Protein AF-A0A1V5JYY7-F1 (afdb_monomer)

Nearest PDB structures (foldseek):
  1g97-assembly1_A  TM=9.690E-01  e=3.046E-19  Streptococcus pneumoniae
  4g3q-assembly1_A  TM=9.634E-01  e=7.775E-19  Mycobacterium tuberculosis
  3d98-assembly1_A  TM=9.625E-01  e=1.282E-18  Mycobacterium tuberculosis
  3d8v-assembly1_A  TM=9.644E-01  e=1.751E-18  Mycobacterium tuberculosis
  3dj4-assembly1_A  TM=9.407E-01  e=1.559E-17  Mycobacterium tuberculosis

Structure (mmCIF, N/CA/C/O backbone):
data_AF-A0A1V5JYY7-F1
#
_entry.id   AF-A0A1V5JYY7-F1
#
loop_
_atom_site.group_PDB
_atom_site.id
_atom_site.type_symbol
_atom_site.label_atom_id
_atom_site.label_alt_id
_atom_site.label_comp_id
_atom_site.label_asym_id
_atom_site.label_entity_id
_atom_site.label_seq_id
_atom_site.pdbx_PDB_ins_code
_atom_site.Cartn_x
_atom_site.Cartn_y
_atom_site.Cartn_z
_atom_site.occupancy
_atom_site.B_iso_or_equiv
_atom_site.auth_seq_id
_atom_site.auth_comp_id
_atom_site.auth_asym_id
_atom_site.auth_atom_id
_atom_site.pdbx_PDB_model_num
ATOM 1 N N . MET A 1 1 ? -6.590 -6.310 -3.772 1.00 90.62 1 MET A N 1
ATOM 2 C CA . MET A 1 1 ? -8.037 -5.965 -3.809 1.00 90.62 1 MET A CA 1
ATOM 3 C C . MET A 1 1 ? -8.965 -7.161 -3.992 1.00 90.62 1 MET A C 1
ATOM 5 O O . MET A 1 1 ? -9.885 -7.279 -3.196 1.00 90.62 1 MET A O 1
ATOM 9 N N . LYS A 1 2 ? -8.778 -8.041 -4.990 1.00 94.94 2 LYS A N 1
ATOM 10 C CA . LYS A 1 2 ? -9.668 -9.205 -5.188 1.00 94.94 2 LYS A CA 1
ATOM 11 C C . LYS A 1 2 ? -9.736 -10.115 -3.951 1.00 94.94 2 LYS A C 1
ATOM 13 O O . LYS A 1 2 ? -10.822 -10.333 -3.432 1.00 94.94 2 LYS A O 1
ATOM 18 N N . GLU A 1 3 ? -8.579 -10.518 -3.431 1.00 95.31 3 GLU A N 1
ATOM 19 C CA . GLU A 1 3 ? -8.466 -11.339 -2.214 1.00 95.31 3 GLU A CA 1
ATOM 20 C C . GLU A 1 3 ? -9.105 -10.672 -0.989 1.00 95.31 3 GLU A C 1
ATOM 22 O O . GLU A 1 3 ? -9.815 -11.317 -0.229 1.00 95.31 3 GLU A O 1
ATOM 27 N N . PHE A 1 4 ? -8.932 -9.357 -0.831 1.00 96.56 4 PHE A N 1
ATOM 28 C CA . PHE A 1 4 ? -9.555 -8.598 0.257 1.00 96.56 4 PHE A CA 1
ATOM 29 C C . PHE A 1 4 ? -11.093 -8.625 0.190 1.00 96.56 4 PHE A C 1
ATOM 31 O O . PHE A 1 4 ? -11.766 -8.792 1.208 1.00 96.56 4 PHE A O 1
ATOM 38 N N . LEU A 1 5 ? -11.664 -8.508 -1.014 1.00 97.56 5 LEU A N 1
ATOM 39 C CA . LEU A 1 5 ? -13.111 -8.620 -1.224 1.00 97.56 5 LEU A CA 1
ATOM 40 C C . LEU A 1 5 ? -13.618 -10.050 -1.002 1.00 97.56 5 LEU A C 1
ATOM 42 O O . LEU A 1 5 ? -14.720 -10.231 -0.483 1.00 97.56 5 LEU A O 1
ATOM 46 N N . GLU A 1 6 ? -12.841 -11.057 -1.399 1.00 97.81 6 GLU A N 1
ATOM 47 C CA . GLU A 1 6 ? -13.148 -12.469 -1.151 1.00 97.81 6 GLU A CA 1
ATOM 48 C C . GLU A 1 6 ? -13.127 -12.778 0.347 1.00 97.81 6 GLU A C 1
ATOM 50 O O . GLU A 1 6 ? -14.098 -13.336 0.851 1.00 97.81 6 GLU A O 1
ATOM 55 N N . TYR A 1 7 ? -12.106 -12.315 1.071 1.00 97.94 7 TYR A N 1
ATOM 56 C CA . TYR A 1 7 ? -12.015 -12.398 2.529 1.00 97.94 7 TYR A CA 1
ATOM 57 C C . TYR A 1 7 ? -13.230 -11.767 3.216 1.00 97.94 7 TYR A C 1
ATOM 59 O O . TYR A 1 7 ? -13.881 -12.413 4.032 1.00 97.94 7 TYR A O 1
ATOM 67 N N . HIS A 1 8 ? -13.585 -10.529 2.851 1.00 97.94 8 HIS A N 1
ATOM 68 C CA . HIS A 1 8 ? -14.735 -9.835 3.435 1.00 97.94 8 HIS A CA 1
ATOM 69 C C . HIS A 1 8 ? -16.033 -10.643 3.295 1.00 97.94 8 HIS A C 1
ATOM 71 O O . HIS A 1 8 ? -16.821 -10.729 4.237 1.00 97.94 8 HIS A O 1
ATOM 77 N N . ARG A 1 9 ? -16.248 -11.247 2.120 1.00 97.38 9 ARG A N 1
ATOM 78 C CA . ARG A 1 9 ? -17.442 -12.049 1.823 1.00 97.38 9 ARG A CA 1
ATOM 79 C C . ARG A 1 9 ? -17.418 -13.406 2.517 1.00 97.38 9 ARG A C 1
ATOM 81 O O . ARG A 1 9 ? -18.437 -13.787 3.077 1.00 97.38 9 ARG A O 1
ATOM 88 N N . ALA A 1 10 ? -16.289 -14.111 2.478 1.00 97.94 10 ALA A N 1
ATOM 89 C CA . ALA A 1 10 ? -16.139 -15.444 3.059 1.00 97.94 10 ALA A CA 1
ATOM 90 C C . ALA A 1 10 ? -16.299 -15.424 4.583 1.00 97.94 10 ALA A C 1
ATOM 92 O O . ALA A 1 10 ? -16.945 -16.298 5.149 1.00 97.94 10 ALA A O 1
ATOM 93 N N . GLU A 1 11 ? -15.773 -14.387 5.231 1.00 97.31 11 GLU A N 1
ATOM 94 C CA . GLU A 1 11 ? -15.921 -14.179 6.669 1.00 97.31 11 GLU A CA 1
ATOM 95 C C . GLU A 1 11 ? -17.255 -13.521 7.045 1.00 97.31 11 GLU A C 1
ATOM 97 O O . GLU A 1 11 ? -17.508 -13.287 8.222 1.00 97.31 11 GLU A O 1
ATOM 102 N N . GLU A 1 12 ? -18.112 -13.185 6.080 1.00 96.56 12 GLU A N 1
ATOM 103 C CA . GLU A 1 12 ? -19.389 -12.496 6.309 1.00 96.56 12 GLU A CA 1
ATOM 104 C C . GLU A 1 12 ? -19.268 -11.205 7.141 1.00 96.56 12 GLU A C 1
ATOM 106 O O . GLU A 1 12 ? -20.228 -10.791 7.802 1.00 96.56 12 GLU A O 1
ATOM 111 N N . ASN A 1 13 ? -18.105 -10.552 7.089 1.00 97.06 13 ASN A N 1
ATOM 112 C CA . ASN A 1 13 ? -17.810 -9.356 7.866 1.00 97.06 13 ASN A CA 1
ATOM 113 C C . ASN A 1 13 ? -18.786 -8.219 7.518 1.00 97.06 13 ASN A C 1
ATOM 115 O O . ASN A 1 13 ? -19.192 -8.049 6.368 1.00 97.06 13 ASN A O 1
ATOM 119 N N . ASP A 1 14 ? -19.135 -7.395 8.503 1.00 96.69 14 ASP A N 1
ATOM 120 C CA . ASP A 1 14 ? -19.856 -6.143 8.259 1.00 96.69 14 ASP A CA 1
ATOM 121 C C . ASP A 1 14 ? -18.894 -5.043 7.806 1.00 96.69 14 ASP A C 1
ATOM 123 O O . ASP A 1 14 ? -19.239 -4.217 6.959 1.00 96.69 14 ASP A O 1
ATOM 127 N N . VAL A 1 15 ? -17.667 -5.070 8.329 1.00 96.88 15 VAL A N 1
ATOM 128 C CA . VAL A 1 15 ? -16.569 -4.181 7.950 1.00 96.88 15 VAL A CA 1
ATOM 129 C C . VAL A 1 15 ? -15.303 -5.006 7.786 1.00 96.88 15 VAL A C 1
ATOM 131 O O . VAL A 1 15 ? -15.009 -5.872 8.604 1.00 96.88 15 VAL A O 1
ATOM 134 N N . SER A 1 16 ? -14.519 -4.750 6.750 1.00 97.69 16 SER A N 1
ATOM 135 C CA . SER A 1 16 ? -13.152 -5.261 6.657 1.00 97.69 16 SER A CA 1
ATOM 136 C C . SER A 1 16 ? -12.182 -4.131 6.383 1.00 97.69 16 SER A C 1
ATOM 138 O O . SER A 1 16 ? -12.529 -3.170 5.698 1.00 97.69 16 SER A O 1
ATOM 140 N N . ILE A 1 17 ? -10.982 -4.255 6.937 1.00 97.31 17 ILE A N 1
ATOM 141 C CA . ILE A 1 17 ? -9.951 -3.218 6.934 1.00 97.31 17 ILE A CA 1
ATOM 142 C C . ILE A 1 17 ? -8.653 -3.848 6.456 1.00 97.31 17 ILE A C 1
ATOM 144 O O . ILE A 1 17 ? -8.276 -4.900 6.972 1.00 97.31 17 ILE A O 1
ATOM 148 N N . ILE A 1 18 ? -7.966 -3.215 5.506 1.00 97.25 18 ILE A N 1
ATOM 149 C CA . ILE A 1 18 ? -6.577 -3.580 5.220 1.00 97.25 18 ILE A CA 1
ATOM 150 C C . ILE A 1 18 ? -5.679 -2.928 6.272 1.00 97.25 18 ILE A C 1
ATOM 152 O O . ILE A 1 18 ? -5.739 -1.710 6.476 1.00 97.25 18 ILE A O 1
ATOM 156 N N . THR A 1 19 ? -4.843 -3.728 6.922 1.00 97.00 19 THR A N 1
ATOM 157 C CA . THR A 1 19 ? -3.874 -3.263 7.920 1.00 97.00 19 THR A CA 1
ATOM 158 C C . THR A 1 19 ? -2.472 -3.689 7.533 1.00 97.00 19 THR A C 1
ATOM 160 O O . THR A 1 19 ? -2.290 -4.671 6.815 1.00 97.00 19 THR A O 1
ATOM 163 N N . THR A 1 20 ? -1.485 -2.958 8.031 1.00 96.31 20 THR A N 1
ATOM 164 C CA . THR A 1 20 ? -0.075 -3.280 7.817 1.00 96.31 20 THR A CA 1
ATOM 165 C C . THR A 1 20 ? 0.703 -2.990 9.088 1.00 96.31 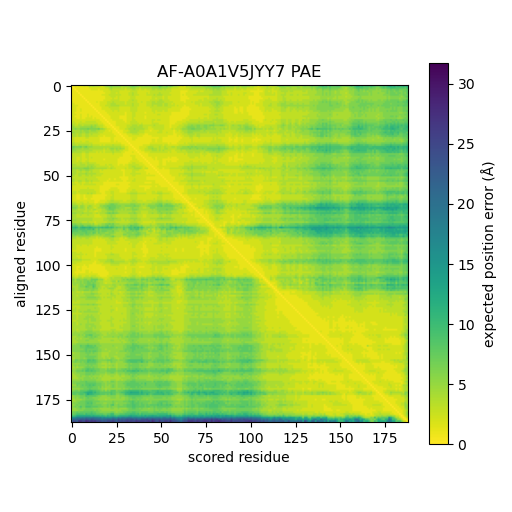20 THR A C 1
ATOM 167 O O . THR A 1 20 ? 0.372 -2.064 9.828 1.00 96.31 20 THR A O 1
ATOM 170 N N . GLU A 1 21 ? 1.732 -3.782 9.369 1.00 95.38 21 GLU A N 1
ATOM 171 C CA . GLU A 1 21 ? 2.645 -3.514 10.478 1.00 95.38 21 GLU A CA 1
ATOM 172 C C . GLU A 1 21 ? 3.878 -2.761 10.000 1.00 95.38 21 GLU A C 1
ATOM 174 O O . GLU A 1 21 ? 4.506 -3.156 9.024 1.00 95.38 21 GLU A O 1
ATOM 179 N N . PHE A 1 22 ? 4.243 -1.714 10.736 1.00 92.31 22 PHE A N 1
ATOM 180 C CA . PHE A 1 22 ? 5.448 -0.920 10.529 1.00 92.31 22 PHE A CA 1
ATOM 181 C C . PHE A 1 22 ? 6.326 -0.971 11.773 1.00 92.31 22 PHE A C 1
ATOM 183 O O . PHE A 1 22 ? 5.833 -0.860 12.896 1.00 92.31 22 PHE A O 1
ATOM 190 N N . ASP A 1 23 ? 7.643 -1.062 11.595 1.00 90.94 23 ASP A N 1
ATOM 191 C CA . ASP A 1 23 ? 8.563 -0.952 12.729 1.00 90.94 23 ASP A CA 1
ATOM 192 C C . ASP A 1 23 ? 8.543 0.443 13.355 1.00 90.94 23 ASP A C 1
ATOM 194 O O . ASP A 1 23 ? 8.552 0.563 14.581 1.00 90.94 23 ASP A O 1
ATOM 198 N N . ASN A 1 24 ? 8.453 1.472 12.508 1.00 90.31 24 ASN A N 1
ATOM 199 C CA . ASN A 1 24 ? 8.270 2.866 12.891 1.00 90.31 24 ASN A CA 1
ATOM 200 C C . ASN A 1 24 ? 6.994 3.379 12.213 1.00 90.31 24 ASN A C 1
ATOM 202 O O . ASN A 1 24 ? 7.045 3.746 11.038 1.00 90.31 24 ASN A O 1
ATOM 206 N N . PRO A 1 25 ? 5.838 3.339 12.898 1.00 90.12 25 PRO A N 1
ATOM 207 C CA . PRO A 1 25 ? 4.567 3.568 12.238 1.00 90.12 25 PRO A CA 1
ATOM 208 C C . PRO A 1 25 ? 4.406 5.032 11.794 1.00 90.12 25 PRO A C 1
ATOM 210 O O . PRO A 1 25 ? 4.590 5.939 12.614 1.00 90.12 25 PRO A O 1
ATOM 213 N N . PRO A 1 26 ? 4.007 5.282 10.530 1.00 88.88 26 PRO A N 1
ATOM 214 C CA . PRO A 1 26 ? 3.646 6.619 10.053 1.00 88.88 26 PRO A CA 1
ATOM 215 C C . PRO A 1 26 ? 2.452 7.188 10.846 1.00 88.88 26 PRO A C 1
ATOM 217 O O . PRO A 1 26 ? 1.835 6.466 11.643 1.00 88.88 26 PRO A O 1
ATOM 220 N N . PRO A 1 27 ? 2.082 8.471 10.667 1.00 90.88 27 PRO A N 1
ATOM 221 C CA . PRO A 1 27 ? 0.993 9.115 11.409 1.00 90.88 27 PRO A CA 1
ATOM 222 C C . PRO A 1 27 ? -0.416 8.660 10.963 1.00 90.88 27 PRO A C 1
ATOM 224 O O . PRO A 1 27 ? -1.273 9.477 10.638 1.00 90.88 27 PRO A O 1
ATOM 227 N N . TYR A 1 28 ? -0.654 7.349 10.920 1.00 93.81 28 TYR A N 1
ATOM 228 C CA . TYR A 1 28 ? -1.905 6.698 10.514 1.00 93.81 28 TYR A CA 1
ATOM 229 C C . TYR A 1 28 ? -2.712 6.187 11.715 1.00 93.81 28 TYR A C 1
ATOM 231 O O . TYR A 1 28 ? -2.195 6.051 12.825 1.00 93.81 28 TYR A O 1
ATOM 239 N N . GLY A 1 29 ? -3.981 5.842 11.495 1.00 95.25 29 GLY A N 1
ATOM 240 C CA . GLY A 1 29 ? -4.822 5.236 12.525 1.00 95.25 29 GLY A CA 1
ATOM 241 C C . GLY A 1 29 ? -4.234 3.925 13.063 1.00 95.25 29 GLY A C 1
ATOM 242 O O . GLY A 1 29 ? -3.852 3.046 12.296 1.00 95.25 29 GLY A O 1
ATOM 243 N N . ARG A 1 30 ? -4.153 3.783 14.385 1.00 97.69 30 ARG A N 1
ATOM 244 C CA . ARG A 1 30 ? -3.624 2.606 15.091 1.00 97.69 30 ARG A CA 1
ATOM 245 C C . ARG A 1 30 ? -4.717 1.558 15.271 1.00 97.69 30 ARG A C 1
ATOM 247 O O . ARG A 1 30 ? -5.825 1.903 15.684 1.00 97.69 30 ARG A O 1
ATOM 254 N N . ILE A 1 31 ? -4.408 0.289 15.008 1.00 97.88 31 ILE A N 1
ATOM 255 C CA . ILE A 1 31 ? -5.337 -0.830 15.218 1.00 97.88 31 ILE A CA 1
ATOM 256 C C . ILE A 1 31 ? -5.215 -1.326 16.658 1.00 97.88 31 ILE A C 1
ATOM 258 O O . ILE A 1 31 ? -4.281 -2.042 17.014 1.00 97.88 31 ILE A O 1
ATOM 262 N N . VAL A 1 32 ? -6.171 -0.956 17.506 1.00 97.56 32 VAL A N 1
ATOM 263 C CA . VAL A 1 32 ? -6.196 -1.394 18.903 1.00 97.56 32 VAL A CA 1
ATOM 264 C C . VAL A 1 32 ? -6.877 -2.753 18.988 1.00 97.56 32 VAL A C 1
ATOM 266 O O . VAL A 1 32 ? -8.002 -2.932 18.515 1.00 97.56 32 VAL A O 1
ATOM 269 N N . LYS A 1 33 ? -6.198 -3.707 19.626 1.00 96.12 33 LYS A N 1
ATOM 270 C CA . LYS A 1 33 ? -6.684 -5.068 19.862 1.00 96.12 33 LYS A CA 1
ATOM 271 C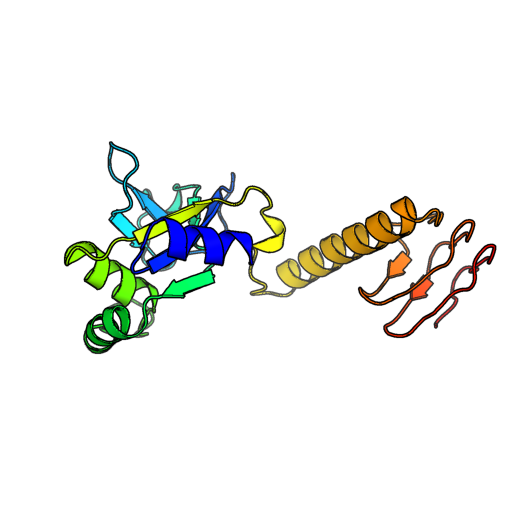 C . LYS A 1 33 ? -6.713 -5.382 21.355 1.00 96.12 33 LYS A C 1
ATOM 273 O O . LYS A 1 33 ? -5.973 -4.788 22.138 1.00 96.12 33 LYS A O 1
ATOM 278 N N . ASP A 1 34 ? -7.574 -6.308 21.757 1.00 93.81 34 ASP A N 1
ATOM 279 C CA . ASP A 1 34 ? -7.604 -6.816 23.126 1.00 93.81 34 ASP A CA 1
ATOM 280 C C . ASP A 1 34 ? -6.477 -7.834 23.386 1.00 93.81 34 ASP A C 1
ATOM 282 O O . ASP A 1 34 ? -5.684 -8.174 22.507 1.00 93.81 34 ASP A O 1
ATOM 286 N N . ARG A 1 35 ? -6.415 -8.365 24.613 1.00 93.75 35 ARG A N 1
ATOM 287 C CA . ARG A 1 35 ? -5.408 -9.369 25.009 1.00 93.75 35 ARG A CA 1
ATOM 288 C C . ARG A 1 35 ? -5.496 -10.687 24.232 1.00 93.75 35 ARG A C 1
ATOM 290 O O . ARG A 1 35 ? -4.569 -11.484 24.303 1.00 93.75 35 ARG A O 1
ATOM 297 N N . GLN A 1 36 ? -6.610 -10.938 23.551 1.00 93.00 36 GLN A N 1
ATOM 298 C CA . GLN A 1 36 ? -6.853 -12.126 22.736 1.00 93.00 36 GLN A CA 1
ATOM 299 C C . GLN A 1 36 ? -6.586 -11.842 21.247 1.00 93.00 36 GLN A C 1
ATOM 301 O O . GLN A 1 36 ? -6.809 -12.713 20.412 1.00 93.00 36 GLN A O 1
ATOM 306 N N . GLY A 1 37 ? -6.112 -10.637 20.907 1.00 90.81 37 GLY A N 1
ATOM 307 C CA . GLY A 1 37 ? -5.837 -10.214 19.536 1.00 90.81 37 GLY A CA 1
ATOM 308 C C . GLY A 1 37 ? -7.083 -9.804 18.749 1.00 90.81 37 GLY A C 1
ATOM 309 O O . GLY A 1 37 ? -6.994 -9.605 17.537 1.00 90.81 37 GLY A O 1
ATOM 310 N N . ARG A 1 38 ? -8.244 -9.665 19.399 1.00 91.94 38 ARG A N 1
ATOM 311 C CA . ARG A 1 38 ? -9.488 -9.253 18.735 1.00 91.94 38 ARG A CA 1
ATOM 312 C C . ARG A 1 38 ? -9.511 -7.744 18.560 1.00 91.94 38 ARG A C 1
ATOM 314 O O . ARG A 1 38 ? -9.086 -7.015 19.451 1.00 91.94 38 ARG A O 1
ATOM 321 N N . PHE A 1 39 ? -10.028 -7.283 17.425 1.00 95.88 39 PHE A N 1
ATOM 322 C CA . PHE A 1 39 ? -10.200 -5.859 17.150 1.00 95.88 39 PHE A CA 1
ATOM 323 C C . PHE A 1 39 ? -11.066 -5.185 18.226 1.00 95.88 39 PHE A C 1
ATOM 325 O O . PHE A 1 39 ? -12.130 -5.696 18.571 1.00 95.88 39 PHE A O 1
ATOM 332 N N . LEU A 1 40 ? -10.608 -4.039 18.733 1.00 95.69 40 LEU A N 1
ATOM 333 C CA . LEU A 1 40 ? -11.369 -3.180 19.640 1.00 95.69 40 LEU A CA 1
ATOM 334 C C . LEU A 1 40 ? -11.805 -1.893 18.949 1.00 95.69 40 LEU A C 1
ATOM 336 O O . LEU A 1 40 ? -12.985 -1.555 18.979 1.00 95.69 40 LEU A O 1
ATOM 340 N N . ARG A 1 41 ? -10.851 -1.154 18.374 1.00 97.00 41 ARG A N 1
ATOM 341 C CA . ARG A 1 41 ? -11.098 0.143 17.735 1.00 97.00 41 ARG A CA 1
ATOM 342 C C . ARG A 1 41 ? -9.921 0.588 16.876 1.00 97.00 41 ARG A C 1
ATOM 344 O O . ARG A 1 41 ? -8.807 0.086 17.028 1.00 97.00 41 ARG A O 1
ATOM 351 N N . ILE A 1 42 ? -10.156 1.587 16.034 1.00 97.56 42 ILE A N 1
ATOM 352 C CA . ILE A 1 42 ? -9.111 2.367 15.367 1.00 97.56 42 ILE A CA 1
ATOM 353 C C . ILE A 1 42 ? -8.956 3.701 16.092 1.00 97.56 42 ILE A C 1
ATOM 355 O O . ILE A 1 42 ? -9.952 4.320 16.472 1.00 97.56 42 ILE A O 1
ATOM 359 N N . VAL A 1 43 ? -7.716 4.151 16.276 1.00 96.25 43 VAL A N 1
ATOM 360 C CA . VAL A 1 43 ? -7.408 5.443 16.904 1.00 96.25 43 VAL A CA 1
ATOM 361 C C . VAL A 1 43 ? -6.532 6.272 15.980 1.00 96.25 43 VAL A C 1
ATOM 363 O O . VAL A 1 43 ? -5.395 5.892 15.716 1.00 96.25 43 VAL A O 1
ATOM 366 N N . GLU A 1 44 ? -7.046 7.402 15.498 1.00 94.94 44 GLU A N 1
ATOM 367 C CA . GLU A 1 44 ? -6.278 8.338 14.670 1.00 94.94 44 GLU A CA 1
ATOM 368 C C . GLU A 1 44 ? -5.058 8.889 15.419 1.00 94.94 44 GLU A C 1
ATOM 370 O O . GLU A 1 44 ? -5.132 9.217 16.605 1.00 94.94 44 GLU A O 1
ATOM 375 N N . GLU A 1 45 ? -3.941 9.067 14.712 1.00 93.25 45 GLU A N 1
ATOM 376 C CA . GLU A 1 45 ? -2.666 9.529 15.286 1.00 93.25 45 GLU A CA 1
ATOM 377 C C . GLU A 1 45 ? -2.802 10.845 16.076 1.00 93.25 45 GLU A C 1
ATOM 379 O O . GLU A 1 45 ? -2.122 11.051 17.086 1.00 93.25 45 GLU A O 1
ATOM 384 N N . VAL A 1 46 ? -3.682 11.745 15.625 1.00 92.44 46 VAL A N 1
ATOM 385 C CA . VAL A 1 46 ? -3.894 13.064 16.246 1.00 92.44 46 VAL A CA 1
ATOM 386 C C . VAL A 1 46 ? -4.505 12.976 17.650 1.00 92.44 46 VAL A C 1
ATOM 388 O O . VAL A 1 46 ? -4.283 13.869 18.465 1.00 92.44 46 VAL A O 1
ATOM 391 N N . VAL A 1 47 ? -5.245 11.905 17.948 1.00 92.56 47 VAL A N 1
ATOM 392 C CA . VAL A 1 47 ? -5.907 11.679 19.246 1.00 92.56 47 VAL A CA 1
ATOM 393 C C . VAL A 1 47 ? -5.336 10.480 20.003 1.00 92.56 47 VAL A C 1
ATOM 395 O O . VAL A 1 47 ? -5.726 10.238 21.142 1.00 92.56 47 VAL A O 1
ATOM 398 N N . ALA A 1 48 ? -4.409 9.738 19.395 1.00 94.81 48 ALA A N 1
ATOM 399 C CA . ALA A 1 48 ? -3.759 8.594 20.012 1.00 94.81 48 ALA A CA 1
ATOM 400 C C . ALA A 1 48 ? -2.899 9.011 21.213 1.00 94.81 48 ALA A C 1
ATOM 402 O O . ALA A 1 48 ? -2.089 9.944 21.149 1.00 94.81 48 ALA A O 1
ATOM 403 N N . SER A 1 49 ? -3.038 8.271 22.310 1.00 96.19 49 SER A N 1
ATOM 404 C CA . SER A 1 49 ? -2.160 8.386 23.475 1.00 96.19 49 SER A CA 1
ATOM 405 C C . SER A 1 49 ? -0.716 7.974 23.141 1.00 96.19 49 SER A C 1
ATOM 407 O O . SER A 1 49 ? -0.482 7.238 22.179 1.00 96.19 49 SER A O 1
ATOM 409 N N . PRO A 1 50 ? 0.286 8.365 23.954 1.00 96.19 50 PRO A N 1
ATOM 410 C CA . PRO A 1 50 ? 1.671 7.929 23.750 1.00 96.19 50 PRO A CA 1
ATOM 411 C C . PRO A 1 50 ? 1.856 6.405 23.735 1.00 96.19 50 PRO A C 1
ATOM 413 O O . PRO A 1 50 ? 2.811 5.911 23.142 1.00 96.19 50 PRO A O 1
ATOM 416 N N . GLU A 1 51 ? 0.975 5.662 24.407 1.00 95.88 51 GLU A N 1
ATOM 417 C CA . GLU A 1 51 ? 0.942 4.197 24.393 1.00 95.88 51 GLU A CA 1
ATOM 418 C C . GLU A 1 51 ? 0.414 3.653 23.068 1.00 95.88 51 GLU A C 1
ATOM 420 O O . GLU A 1 51 ? 1.060 2.808 22.453 1.00 95.88 51 GLU A O 1
ATOM 425 N N . GLU A 1 52 ? -0.711 4.181 22.591 1.00 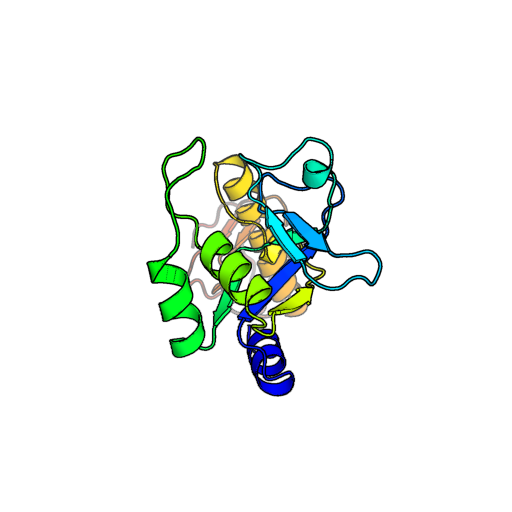96.81 52 GLU A N 1
ATOM 426 C CA . GLU A 1 52 ? -1.320 3.763 21.326 1.00 96.81 52 GLU A CA 1
ATOM 427 C C . GLU A 1 52 ? -0.448 4.109 20.126 1.00 96.81 52 GLU A C 1
ATOM 429 O O . GLU A 1 52 ? -0.356 3.322 19.189 1.00 96.81 52 GLU A O 1
ATOM 434 N N . LYS A 1 53 ? 0.276 5.232 20.173 1.00 96.31 53 LYS A N 1
ATOM 435 C CA . LYS A 1 53 ? 1.225 5.615 19.119 1.00 96.31 53 LYS A CA 1
ATOM 436 C C . LYS A 1 53 ? 2.337 4.586 18.900 1.00 96.31 53 LYS A C 1
ATOM 438 O O . LYS A 1 53 ? 2.899 4.549 17.813 1.00 96.31 53 LYS A O 1
ATOM 443 N N . ARG A 1 54 ? 2.625 3.728 19.890 1.00 95.75 54 ARG A N 1
ATOM 444 C CA . ARG A 1 54 ? 3.606 2.631 19.777 1.00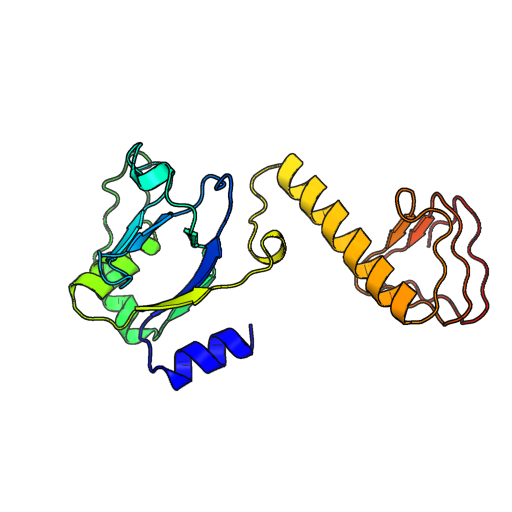 95.75 54 ARG A CA 1
ATOM 445 C C . ARG A 1 54 ? 3.047 1.368 19.120 1.00 95.75 54 ARG A C 1
ATOM 447 O O . ARG A 1 54 ? 3.809 0.434 18.882 1.00 95.75 54 ARG A O 1
ATOM 454 N N . ILE A 1 55 ? 1.742 1.305 18.856 1.00 97.31 55 ILE A N 1
ATOM 455 C CA . ILE A 1 55 ? 1.138 0.182 18.138 1.00 97.31 55 ILE A CA 1
ATOM 456 C C . ILE A 1 55 ? 1.664 0.194 16.699 1.00 97.31 55 ILE A C 1
ATOM 458 O O . ILE A 1 55 ? 1.508 1.174 15.976 1.00 97.31 55 ILE A O 1
ATOM 462 N N . LYS A 1 56 ? 2.296 -0.912 16.302 1.00 96.25 56 LYS A N 1
ATOM 463 C CA . LYS A 1 56 ? 2.926 -1.072 14.985 1.00 96.25 56 LYS A CA 1
ATOM 464 C C . LYS A 1 56 ? 1.933 -1.327 13.858 1.00 96.25 56 LYS A C 1
ATOM 466 O O . LYS A 1 56 ? 2.215 -0.997 12.712 1.00 96.25 56 LYS A O 1
ATOM 471 N N . GLU A 1 57 ? 0.793 -1.933 14.177 1.00 97.31 57 GLU A N 1
ATOM 472 C CA . GLU A 1 57 ? -0.251 -2.220 13.200 1.00 97.31 57 GLU A CA 1
ATOM 473 C C . GLU A 1 57 ? -1.114 -0.981 12.963 1.00 97.31 57 GLU A C 1
ATOM 475 O O . GLU A 1 57 ? -1.784 -0.471 13.870 1.00 97.31 57 GLU A O 1
ATOM 480 N N . VAL A 1 58 ? -1.102 -0.504 11.724 1.00 96.25 58 VAL A N 1
ATOM 481 C CA . VAL A 1 58 ? -1.823 0.691 11.296 1.00 96.25 58 VAL A CA 1
ATOM 482 C C . VAL A 1 58 ? -2.910 0.342 10.285 1.00 96.25 58 VAL A C 1
ATOM 484 O O . VAL A 1 58 ? -2.823 -0.642 9.548 1.00 96.25 58 VAL A O 1
ATOM 487 N N . SER A 1 59 ? -3.949 1.166 10.253 1.00 96.00 59 SER A N 1
ATOM 488 C CA . SER A 1 59 ? -4.977 1.162 9.221 1.00 96.00 59 SER A CA 1
ATOM 489 C C . SER A 1 59 ? -4.417 1.768 7.936 1.00 96.00 59 SER A C 1
ATOM 491 O O . SER A 1 59 ? -3.859 2.863 7.963 1.00 96.00 59 SER A O 1
ATOM 493 N N . SER A 1 60 ? -4.631 1.096 6.806 1.00 93.56 60 SER A N 1
ATOM 494 C CA . SER A 1 60 ? -4.359 1.656 5.470 1.00 93.56 60 SER A CA 1
ATOM 495 C C . SER A 1 60 ? -5.444 2.628 4.986 1.00 93.56 60 SER A C 1
ATOM 497 O O . SER A 1 60 ? -5.358 3.165 3.884 1.00 93.56 60 SER A O 1
ATOM 499 N N . SER A 1 61 ? -6.519 2.802 5.765 1.00 92.62 61 SER A N 1
ATOM 500 C CA . SER A 1 61 ? -7.741 3.512 5.362 1.00 92.62 61 SER A CA 1
ATOM 501 C C . SER A 1 61 ? -8.454 2.918 4.137 1.00 92.62 61 SER A C 1
ATOM 503 O O . SER A 1 61 ? -9.319 3.560 3.541 1.00 92.62 61 SER A O 1
ATOM 505 N N . ILE A 1 62 ? -8.138 1.670 3.774 1.00 95.25 62 ILE A N 1
ATOM 506 C CA . ILE A 1 62 ? -8.855 0.901 2.758 1.00 95.25 62 ILE A CA 1
ATOM 507 C C . ILE A 1 62 ? -9.850 -0.016 3.462 1.00 95.25 62 ILE A C 1
ATOM 509 O O . ILE A 1 62 ? -9.479 -0.926 4.210 1.00 95.25 62 ILE A O 1
ATOM 513 N N . PHE A 1 63 ? -11.128 0.215 3.179 1.00 95.75 63 PHE A N 1
ATOM 514 C CA . PHE A 1 63 ? -12.233 -0.456 3.843 1.00 95.75 63 PHE A CA 1
ATOM 515 C C . PHE A 1 63 ? -13.193 -1.097 2.845 1.00 95.75 63 PHE A C 1
ATOM 517 O O . PHE A 1 63 ? -13.384 -0.608 1.730 1.00 95.75 63 PHE A O 1
ATOM 524 N N . VAL A 1 64 ? -13.855 -2.164 3.281 1.00 97.19 64 VAL A N 1
ATOM 525 C CA . VAL A 1 64 ? -15.041 -2.721 2.624 1.00 97.19 64 VAL A CA 1
ATOM 526 C C . VAL A 1 64 ? -16.145 -2.811 3.661 1.00 97.19 64 VAL A C 1
ATOM 528 O O . VAL A 1 64 ? -15.926 -3.308 4.764 1.00 97.19 64 VAL A O 1
ATOM 531 N N . PHE A 1 65 ? -17.331 -2.334 3.299 1.00 95.31 65 PHE A N 1
ATOM 532 C CA . PHE A 1 65 ? -18.464 -2.231 4.206 1.00 95.31 65 PHE A CA 1
ATOM 533 C C . PHE A 1 65 ? -19.699 -2.909 3.632 1.00 95.31 65 PHE A C 1
ATOM 535 O O . PHE A 1 65 ? -20.035 -2.743 2.455 1.00 95.31 65 PHE A O 1
ATOM 542 N N . ARG A 1 66 ? -20.466 -3.556 4.504 1.00 93.62 66 ARG A N 1
ATOM 543 C CA . ARG A 1 66 ? -21.870 -3.861 4.254 1.00 93.62 66 ARG A CA 1
ATOM 544 C C . ARG A 1 66 ? -22.678 -2.577 4.442 1.00 93.62 66 ARG A C 1
ATOM 546 O O . ARG A 1 66 ? -23.084 -2.245 5.551 1.00 93.62 66 ARG A O 1
ATOM 553 N N . TRP A 1 67 ? -22.899 -1.853 3.344 1.00 91.38 67 TRP A N 1
ATOM 554 C CA . TRP A 1 67 ? -23.414 -0.475 3.345 1.00 91.38 67 TRP A CA 1
ATOM 555 C C . TRP A 1 67 ? -24.576 -0.181 4.320 1.00 91.38 67 TRP A C 1
ATOM 557 O O . TRP A 1 67 ? -24.436 0.756 5.106 1.00 91.38 67 TRP A O 1
ATOM 567 N N . PRO A 1 68 ? -25.669 -0.976 4.377 1.00 89.12 68 PRO A N 1
ATOM 568 C CA . PRO A 1 68 ? -26.784 -0.677 5.282 1.00 89.12 68 PRO A CA 1
ATOM 569 C C . PRO A 1 68 ? -26.411 -0.694 6.770 1.00 89.12 68 PRO A C 1
ATOM 571 O O . PRO A 1 68 ? -27.043 -0.007 7.561 1.00 89.12 68 PRO A O 1
ATOM 574 N N . ARG A 1 69 ? -25.395 -1.479 7.154 1.00 86.94 69 ARG A N 1
ATOM 575 C CA . ARG A 1 69 ? -24.917 -1.585 8.540 1.00 86.94 69 ARG A CA 1
ATOM 576 C C . ARG A 1 69 ? -24.050 -0.394 8.936 1.00 86.94 69 ARG A C 1
ATOM 578 O O . ARG A 1 69 ? -24.113 0.039 10.077 1.00 86.94 69 ARG A O 1
ATOM 585 N N . LEU A 1 70 ? -23.258 0.136 8.000 1.00 89.88 70 LEU A N 1
ATOM 586 C CA . LEU A 1 70 ? -22.414 1.303 8.259 1.00 89.88 70 LEU A CA 1
ATOM 587 C C . LEU A 1 70 ? -23.232 2.599 8.300 1.00 89.88 70 LEU A C 1
ATOM 589 O O . LEU A 1 70 ? -22.925 3.483 9.096 1.00 89.88 70 LEU A O 1
ATOM 593 N N . LEU A 1 71 ? -24.263 2.717 7.458 1.00 92.00 71 LEU A N 1
ATOM 594 C CA . LEU A 1 71 ? -25.039 3.951 7.320 1.00 92.00 71 LEU A CA 1
ATOM 595 C C . LEU A 1 71 ? -25.610 4.440 8.661 1.00 92.00 71 LEU A C 1
ATOM 597 O O . LEU A 1 71 ? -25.455 5.610 8.991 1.00 92.00 71 LEU A O 1
ATOM 601 N N . SER A 1 72 ? -26.169 3.539 9.476 1.00 89.62 72 SER A N 1
ATOM 602 C CA . SER A 1 72 ? -26.687 3.881 10.810 1.00 89.62 72 SER A CA 1
ATOM 603 C C . SER A 1 72 ? -25.607 4.337 11.795 1.00 89.62 72 SER A C 1
ATOM 605 O O . SER A 1 72 ? -25.891 5.087 12.725 1.00 89.62 72 SER A O 1
ATOM 607 N N . CYS A 1 73 ? -24.366 3.877 11.624 1.00 94.19 73 CYS A N 1
ATOM 608 C CA . CYS A 1 73 ? -23.247 4.297 12.463 1.00 94.19 73 CYS A CA 1
ATOM 609 C C . CYS A 1 73 ? -22.718 5.674 12.039 1.00 94.19 73 CYS A C 1
ATOM 611 O O . CYS A 1 73 ? -22.334 6.463 12.897 1.00 94.19 73 CYS A O 1
ATOM 613 N N . LEU A 1 74 ? -22.733 5.980 10.735 1.00 94.31 74 LEU A N 1
ATOM 614 C CA . LEU A 1 74 ? -22.296 7.272 10.193 1.00 94.31 74 LEU A CA 1
ATOM 615 C C . LEU A 1 74 ? -23.129 8.444 10.719 1.00 94.31 74 LEU A C 1
ATOM 617 O O . LEU A 1 74 ? -22.567 9.485 11.041 1.00 94.31 74 LEU A O 1
ATOM 621 N N . GLU A 1 75 ? -24.444 8.267 10.862 1.00 92.81 75 GLU A N 1
ATOM 622 C CA . GLU A 1 75 ? -25.357 9.298 11.388 1.00 92.81 75 GLU A CA 1
ATOM 623 C C . GLU A 1 75 ? -25.059 9.707 12.839 1.00 92.81 75 GLU A C 1
ATOM 625 O O . GLU A 1 75 ? -25.556 10.726 13.313 1.00 92.81 75 GLU A O 1
ATOM 630 N N . ARG A 1 76 ? -24.258 8.911 13.550 1.00 93.75 76 ARG A N 1
ATOM 631 C CA . ARG A 1 76 ? -23.926 9.096 14.966 1.00 93.75 76 ARG A CA 1
ATOM 632 C C . ARG A 1 76 ? -22.479 9.503 15.201 1.00 93.75 76 ARG A C 1
ATOM 634 O O . ARG A 1 76 ? -22.066 9.603 16.353 1.00 93.75 76 ARG A O 1
ATOM 641 N N . VAL A 1 77 ? -21.702 9.695 14.138 1.00 95.56 77 VAL A N 1
ATOM 642 C CA . VAL A 1 77 ? -20.350 10.240 14.267 1.00 95.56 77 VAL A CA 1
ATOM 643 C C . VAL A 1 77 ? -20.461 11.692 14.717 1.00 95.56 77 VAL A C 1
ATOM 645 O O . VAL A 1 77 ? -21.262 12.455 14.184 1.00 95.56 77 VAL A O 1
ATOM 648 N N . GLU A 1 78 ? -19.642 12.070 15.691 1.00 93.88 78 GLU A N 1
ATOM 649 C CA . GLU A 1 78 ? -19.568 13.425 16.236 1.00 93.88 78 GLU A CA 1
ATOM 650 C C . GLU A 1 78 ? -18.207 14.054 15.904 1.00 93.88 78 GLU A C 1
ATOM 652 O O . GLU A 1 78 ? -17.223 13.354 15.675 1.00 93.88 78 GLU A O 1
ATOM 657 N N . ASP A 1 79 ? -18.120 15.385 15.924 1.00 93.44 79 ASP A N 1
ATOM 658 C CA . ASP A 1 79 ? -16.891 16.142 15.649 1.00 93.44 79 ASP A CA 1
ATOM 659 C C . ASP A 1 79 ? -16.063 16.425 16.922 1.00 93.44 79 ASP A C 1
ATOM 661 O O . ASP A 1 79 ? -15.295 17.389 17.003 1.00 93.44 79 ASP A O 1
ATOM 665 N N . HIS A 1 80 ? -16.216 15.585 17.950 1.00 88.06 80 HIS A N 1
ATOM 666 C CA . HIS A 1 80 ? -15.583 15.730 19.263 1.00 88.06 80 HIS A CA 1
ATOM 667 C C . HIS A 1 80 ? -14.104 15.308 19.268 1.00 88.06 80 HIS A C 1
ATOM 669 O O . HIS A 1 80 ? -13.668 14.461 20.045 1.00 88.06 80 HIS A O 1
ATOM 675 N N . ASN A 1 81 ? -13.301 15.938 18.415 1.00 87.44 81 ASN A N 1
ATOM 676 C CA . ASN A 1 81 ? -11.852 15.767 18.356 1.00 87.44 81 ASN A CA 1
ATOM 677 C C . ASN A 1 81 ? -11.141 17.118 18.135 1.00 87.44 81 ASN A C 1
ATOM 679 O O . ASN A 1 81 ? -11.781 18.104 17.761 1.00 87.44 81 ASN A O 1
ATOM 683 N N . PRO A 1 82 ? -9.811 17.193 18.343 1.00 88.12 82 PRO A N 1
ATOM 684 C CA . PRO A 1 82 ? -9.048 18.435 18.208 1.00 88.12 82 PRO A CA 1
ATOM 685 C C . PRO A 1 82 ? -9.131 19.100 16.828 1.00 88.12 82 PRO A C 1
ATOM 687 O O . PRO A 1 82 ? -8.828 20.285 16.719 1.00 88.12 82 PRO A O 1
ATOM 690 N N . LYS A 1 83 ? -9.525 18.359 15.782 1.00 87.38 83 LYS A N 1
ATOM 691 C CA . LYS A 1 83 ? -9.699 18.889 14.425 1.00 87.38 83 LYS A CA 1
ATOM 692 C C . LYS A 1 83 ? -11.118 19.377 14.134 1.00 87.38 83 LYS A C 1
ATOM 694 O O . LYS A 1 83 ? -11.290 20.094 13.156 1.00 87.38 83 LYS A O 1
ATOM 699 N N . ARG A 1 84 ? -12.106 19.032 14.971 1.00 92.44 84 ARG A N 1
ATOM 700 C CA . ARG A 1 84 ? -13.535 19.305 14.727 1.00 92.44 84 ARG A CA 1
ATOM 701 C C . ARG A 1 84 ? -14.022 18.692 13.404 1.00 92.44 84 ARG A C 1
ATOM 703 O O . ARG A 1 84 ? -14.772 19.312 12.658 1.00 92.44 84 ARG A O 1
ATOM 710 N N . GLU A 1 85 ? -13.567 17.474 13.111 1.00 93.31 85 GLU A N 1
ATOM 711 C CA . GLU A 1 85 ? -13.888 16.730 11.883 1.00 93.31 85 GLU A CA 1
ATOM 712 C C . GLU A 1 85 ? -14.684 15.455 12.194 1.00 93.31 85 GLU A C 1
ATOM 714 O O . GLU A 1 85 ? -14.546 14.888 13.269 1.00 93.31 85 GLU A O 1
ATOM 719 N N . PHE A 1 86 ? -15.479 14.952 11.250 1.00 94.38 86 PHE A N 1
ATOM 720 C CA . PHE A 1 86 ? -16.136 13.647 11.386 1.00 94.38 86 PHE A CA 1
ATOM 721 C C . PHE A 1 86 ? -15.207 12.552 10.852 1.00 94.38 86 PHE A C 1
ATOM 723 O O . PHE A 1 86 ? -14.974 12.475 9.642 1.00 94.38 86 PHE A O 1
ATOM 730 N N . PHE A 1 87 ? -14.660 11.700 11.722 1.00 93.75 87 PHE A N 1
ATOM 731 C CA . PHE A 1 87 ? -13.773 10.623 11.283 1.00 93.75 87 PHE A CA 1
ATOM 732 C C . PHE A 1 87 ? -14.566 9.377 10.881 1.00 93.75 87 PHE A C 1
ATOM 734 O O . PHE A 1 87 ? -15.340 8.830 11.661 1.00 93.75 87 PHE A O 1
ATOM 741 N N . LEU A 1 88 ? -14.319 8.857 9.673 1.00 94.19 88 LEU A N 1
ATOM 742 C CA . LEU A 1 88 ? -14.950 7.617 9.194 1.00 94.19 88 LEU A CA 1
ATOM 743 C C . LEU A 1 88 ? -14.704 6.437 10.149 1.00 94.19 88 LEU A C 1
ATOM 745 O O . LEU A 1 88 ? -15.575 5.587 10.331 1.00 94.19 88 LEU A O 1
ATOM 749 N N . VAL A 1 89 ? -13.527 6.395 10.776 1.00 94.56 89 VAL A N 1
ATOM 750 C CA . VAL A 1 89 ? -13.161 5.331 11.715 1.00 94.56 89 VAL A CA 1
ATOM 751 C C . VAL A 1 89 ? -14.026 5.325 12.976 1.00 94.56 89 VAL A C 1
ATOM 753 O O . VAL A 1 89 ? -14.209 4.266 13.573 1.00 94.56 89 VAL A O 1
ATOM 756 N N . ASP A 1 90 ? -14.643 6.451 13.340 1.00 95.19 90 ASP A N 1
ATOM 757 C CA . ASP A 1 90 ? -15.559 6.508 14.478 1.00 95.19 90 ASP A CA 1
ATOM 758 C C . ASP A 1 90 ? -16.854 5.747 14.191 1.00 95.19 90 ASP A C 1
ATOM 760 O O . ASP A 1 90 ? -17.346 5.041 15.068 1.00 95.19 90 ASP A O 1
ATOM 764 N N . ALA A 1 91 ? -17.356 5.760 12.950 1.00 95.69 91 ALA A N 1
ATOM 765 C CA . ALA A 1 91 ? -18.488 4.913 12.564 1.00 95.69 91 ALA A CA 1
ATOM 766 C C . ALA A 1 91 ? -18.149 3.419 12.701 1.00 95.69 91 ALA A C 1
ATOM 768 O O . ALA A 1 91 ? -18.991 2.625 13.124 1.00 95.69 91 ALA A O 1
ATOM 769 N N . ILE A 1 92 ? -16.905 3.033 12.393 1.00 96.00 92 ILE A N 1
ATOM 770 C CA . ILE A 1 92 ? -16.422 1.656 12.576 1.00 96.00 92 ILE A CA 1
ATOM 771 C C . ILE A 1 92 ? -16.372 1.311 14.065 1.00 96.00 92 ILE A C 1
ATOM 773 O O . ILE A 1 92 ? -16.829 0.240 14.454 1.00 96.00 92 ILE A O 1
ATOM 777 N N . ASN A 1 93 ? -15.862 2.221 14.896 1.00 96.38 93 ASN A N 1
ATOM 778 C CA . ASN A 1 93 ? -15.774 2.042 16.344 1.00 96.38 93 ASN A CA 1
ATOM 779 C C . ASN A 1 93 ? -17.164 1.919 16.992 1.00 96.38 93 ASN A C 1
ATOM 781 O O . ASN A 1 93 ? -17.376 1.023 17.810 1.00 96.38 93 ASN A O 1
ATOM 785 N N . ILE A 1 94 ? -18.120 2.766 16.592 1.00 95.56 94 ILE A N 1
ATOM 786 C CA . ILE A 1 94 ? -19.526 2.695 17.024 1.00 95.56 94 ILE A CA 1
ATOM 787 C C . ILE A 1 94 ? -20.119 1.340 16.634 1.00 95.56 94 ILE A C 1
ATOM 789 O O . ILE A 1 94 ? -20.664 0.633 17.478 1.00 95.56 94 ILE A O 1
ATOM 793 N N . GLY A 1 95 ? -19.966 0.946 15.369 1.00 94.81 95 GLY A N 1
ATOM 794 C CA . GLY A 1 95 ? -20.482 -0.325 14.880 1.00 94.81 95 GLY A CA 1
ATOM 795 C C . GLY A 1 95 ? -19.867 -1.534 15.589 1.00 94.81 95 GLY A C 1
ATOM 796 O O . GLY A 1 95 ? -20.583 -2.460 15.962 1.00 94.81 95 GLY A O 1
ATOM 797 N N . ALA A 1 96 ? -18.556 -1.524 15.833 1.00 95.12 96 ALA A N 1
ATOM 798 C CA . ALA A 1 96 ? -17.866 -2.589 16.558 1.00 95.12 96 ALA A CA 1
ATOM 799 C C . ALA A 1 96 ? -18.388 -2.736 17.997 1.00 95.12 96 ALA A C 1
ATOM 801 O O . ALA A 1 96 ? -18.629 -3.856 18.450 1.00 95.12 96 ALA A O 1
ATOM 802 N N . ALA A 1 97 ? -18.634 -1.619 18.692 1.00 94.06 97 ALA A N 1
ATOM 803 C CA . ALA A 1 97 ? -19.230 -1.620 20.029 1.00 94.06 97 ALA A CA 1
ATOM 804 C C . ALA A 1 97 ? -20.667 -2.182 20.049 1.00 94.06 97 ALA A C 1
ATOM 806 O O . ALA A 1 97 ? -21.120 -2.689 21.073 1.00 94.06 97 ALA A O 1
ATOM 807 N N . GLU A 1 98 ? -21.363 -2.139 18.912 1.00 92.81 98 GLU A N 1
ATOM 808 C CA . GLU A 1 98 ? -22.733 -2.637 18.722 1.00 92.81 98 GLU A CA 1
ATOM 809 C C . GLU A 1 98 ? -22.794 -4.045 18.122 1.00 92.81 98 GLU A C 1
ATOM 811 O O . GLU A 1 98 ? -23.874 -4.557 17.820 1.00 92.81 98 GLU A O 1
ATOM 816 N N . GLY A 1 99 ? -21.639 -4.699 17.986 1.00 93.06 99 GLY A N 1
ATOM 817 C CA . GLY A 1 99 ? -21.541 -6.083 17.541 1.00 93.06 99 GLY A CA 1
ATOM 818 C C . GLY A 1 99 ? -21.415 -6.269 16.030 1.00 93.06 99 GLY A C 1
ATOM 819 O O . GLY A 1 99 ? -21.595 -7.394 15.565 1.00 93.06 99 GLY A O 1
ATOM 820 N N . LEU A 1 100 ? -21.087 -5.224 15.257 1.00 94.50 100 LEU A N 1
ATOM 821 C CA . LEU 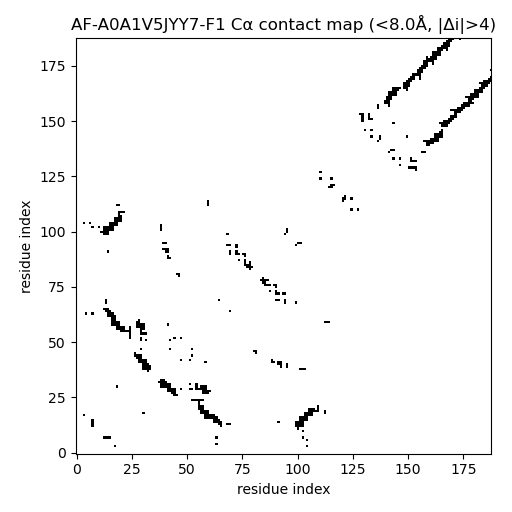A 1 100 ? -20.667 -5.419 13.866 1.00 94.50 100 LEU A CA 1
ATOM 822 C C . LEU A 1 100 ? -19.413 -6.296 13.815 1.00 94.50 100 LEU A C 1
ATOM 824 O O . LEU A 1 100 ? -18.445 -6.077 14.549 1.00 94.50 100 LEU A O 1
ATOM 828 N N . LYS A 1 101 ? -19.402 -7.268 12.899 1.00 95.69 101 LYS A N 1
ATOM 829 C CA . LYS A 1 101 ? -18.232 -8.122 12.683 1.00 95.69 101 LYS A CA 1
ATOM 830 C C . LYS A 1 101 ? -17.169 -7.344 11.902 1.00 95.69 101 LYS A C 1
ATOM 832 O O . LYS A 1 101 ? -17.342 -7.081 10.709 1.00 95.69 101 LYS A O 1
ATOM 837 N N . VAL A 1 102 ? -16.070 -6.987 12.571 1.00 96.94 102 VAL A N 1
ATOM 838 C CA . VAL A 1 102 ? -14.923 -6.290 11.966 1.00 96.94 102 VAL A CA 1
ATOM 839 C C . VAL A 1 102 ? -13.801 -7.279 11.648 1.00 96.94 102 VAL A C 1
ATOM 841 O O . VAL A 1 102 ? -13.219 -7.886 12.544 1.00 96.94 102 VAL A O 1
ATOM 844 N N . GLY A 1 103 ? -13.489 -7.421 10.362 1.00 97.00 103 GLY A N 1
ATOM 845 C CA . GLY A 1 103 ? -12.382 -8.225 9.853 1.00 97.00 103 GLY A CA 1
ATOM 846 C C . GLY A 1 103 ? -11.116 -7.404 9.631 1.00 97.00 103 GLY A C 1
ATOM 847 O O . GLY A 1 103 ? -11.165 -6.307 9.073 1.00 97.00 103 GLY A O 1
ATOM 848 N N . ILE A 1 104 ? -9.977 -7.967 10.018 1.00 97.19 104 ILE A N 1
ATOM 849 C CA . ILE A 1 104 ? -8.654 -7.374 9.824 1.00 97.19 104 ILE A CA 1
ATOM 850 C C . ILE A 1 104 ? -7.908 -8.197 8.778 1.00 97.19 104 ILE A C 1
ATOM 852 O O . ILE A 1 104 ? -7.592 -9.363 9.008 1.00 97.19 104 ILE A O 1
ATOM 856 N N . PHE A 1 105 ? -7.651 -7.584 7.625 1.00 96.88 105 PHE A N 1
ATOM 857 C CA . PHE A 1 105 ? -6.915 -8.180 6.519 1.00 96.88 105 PHE A CA 1
ATOM 858 C C . PHE A 1 105 ? -5.500 -7.603 6.494 1.00 96.88 105 PHE A C 1
ATOM 860 O O . PHE A 1 105 ? -5.261 -6.532 5.934 1.00 96.88 105 PHE A O 1
ATOM 867 N N . LYS A 1 106 ? -4.569 -8.298 7.146 1.00 95.75 106 LYS A N 1
ATOM 868 C CA . LYS A 1 106 ? -3.181 -7.849 7.241 1.00 95.75 106 LYS A CA 1
ATOM 869 C C . LYS A 1 106 ? -2.438 -8.100 5.926 1.00 95.75 106 LYS A C 1
ATOM 871 O O . LYS A 1 106 ? -2.508 -9.197 5.376 1.00 95.75 106 LYS A O 1
ATOM 876 N N . VAL A 1 107 ? -1.720 -7.091 5.447 1.00 94.88 107 VAL A N 1
ATOM 877 C CA . VAL A 1 107 ? -0.844 -7.142 4.272 1.00 94.88 107 VAL A CA 1
ATOM 878 C C . VAL A 1 107 ? 0.598 -6.915 4.723 1.00 94.88 107 VAL A C 1
ATOM 880 O O . VAL A 1 107 ? 0.851 -6.129 5.630 1.00 94.88 107 VAL A O 1
ATOM 883 N N . GLU A 1 108 ? 1.539 -7.631 4.107 1.00 90.81 108 GLU A N 1
ATOM 884 C CA . GLU A 1 108 ? 2.971 -7.549 4.445 1.00 90.81 108 GLU A CA 1
ATOM 885 C C . GLU A 1 108 ? 3.700 -6.435 3.674 1.00 90.81 108 GLU A C 1
ATOM 887 O O . GLU A 1 108 ? 4.678 -5.872 4.156 1.00 90.81 108 GLU A O 1
ATOM 892 N N . GLU A 1 109 ? 3.236 -6.106 2.464 1.00 86.38 109 GLU A N 1
ATOM 893 C CA . GLU A 1 109 ? 3.859 -5.088 1.614 1.00 86.38 109 GLU A CA 1
ATOM 894 C C . GLU A 1 109 ? 3.429 -3.680 2.067 1.00 86.38 109 GLU A C 1
ATOM 896 O O . GLU A 1 109 ? 2.331 -3.210 1.758 1.00 86.38 109 GLU A O 1
ATOM 901 N N . GLN A 1 110 ? 4.302 -3.014 2.826 1.00 87.44 110 GLN A N 1
ATOM 902 C CA . GLN A 1 110 ? 4.084 -1.673 3.379 1.00 87.44 110 GLN A CA 1
ATOM 903 C C . GLN A 1 110 ? 3.826 -0.636 2.290 1.00 87.44 110 GLN A C 1
ATOM 905 O O . GLN A 1 110 ? 2.833 0.093 2.361 1.00 87.44 110 GLN A O 1
ATOM 910 N N . GLU A 1 111 ? 4.636 -0.641 1.235 1.00 86.69 111 GLU A N 1
ATOM 911 C CA . GLU A 1 111 ? 4.660 0.400 0.207 1.00 86.69 111 GLU A CA 1
ATOM 912 C C . GLU A 1 111 ? 3.355 0.504 -0.593 1.00 86.69 111 GLU A C 1
ATOM 914 O O . GLU A 1 111 ? 3.035 1.569 -1.114 1.00 86.69 111 GLU A O 1
ATOM 919 N N . ILE A 1 112 ? 2.566 -0.574 -0.688 1.00 83.06 112 ILE A N 1
ATOM 920 C CA . ILE A 1 112 ? 1.254 -0.536 -1.363 1.00 83.06 112 ILE A CA 1
ATOM 921 C C . ILE A 1 112 ? 0.124 -0.023 -0.464 1.00 83.06 112 ILE A C 1
ATOM 923 O O . ILE A 1 112 ? -0.977 0.231 -0.954 1.00 83.06 112 ILE A O 1
ATOM 927 N N . THR A 1 113 ? 0.379 0.103 0.839 1.00 87.00 113 THR A N 1
ATOM 928 C CA . THR A 1 113 ? -0.573 0.616 1.836 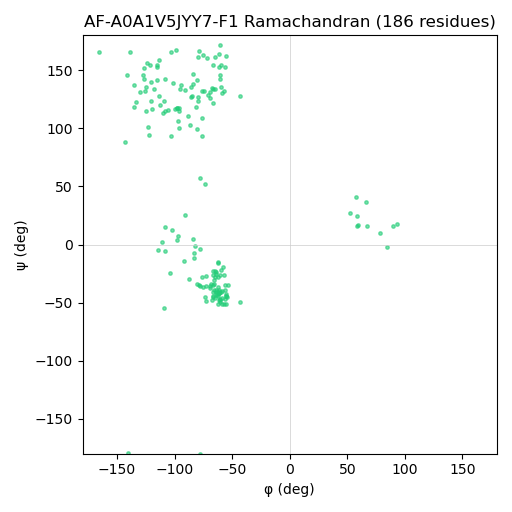1.00 87.00 113 THR A CA 1
ATOM 929 C C . THR A 1 113 ? -0.218 2.008 2.351 1.00 87.00 113 THR A C 1
ATOM 931 O O . THR A 1 113 ? -1.004 2.603 3.087 1.00 87.00 113 THR A O 1
ATOM 934 N N . GLU A 1 114 ? 0.936 2.546 1.952 1.00 87.75 114 GLU A N 1
ATOM 935 C CA . GLU A 1 114 ? 1.348 3.908 2.275 1.00 87.75 114 GLU A CA 1
ATOM 936 C C . GLU A 1 114 ? 0.510 4.946 1.516 1.00 87.75 114 GLU A C 1
ATOM 938 O O . GLU A 1 114 ? 0.353 4.911 0.294 1.00 87.75 114 GLU A O 1
ATOM 943 N N . GLY A 1 115 ? -0.027 5.908 2.263 1.00 89.12 115 GLY A N 1
ATOM 944 C CA . GLY A 1 115 ? -0.649 7.109 1.722 1.00 89.12 115 GLY A CA 1
ATOM 945 C C . GLY A 1 115 ? 0.386 8.194 1.423 1.00 89.12 115 GLY A C 1
ATOM 946 O O . GLY A 1 115 ? 1.361 8.360 2.153 1.00 89.12 115 GLY A O 1
ATOM 947 N N . ILE A 1 116 ? 0.132 8.985 0.380 1.00 92.00 116 ILE A N 1
ATOM 948 C CA . ILE A 1 116 ? 0.988 10.106 -0.027 1.00 92.00 116 ILE A CA 1
ATOM 949 C C . ILE A 1 116 ? 0.432 11.401 0.574 1.00 92.00 116 ILE A C 1
ATOM 951 O O . ILE A 1 116 ? -0.523 11.971 0.046 1.00 92.00 116 ILE A O 1
ATOM 955 N N . ASN A 1 117 ? 1.024 11.875 1.670 1.00 90.50 117 ASN A N 1
ATOM 956 C CA . ASN A 1 117 ? 0.580 13.078 2.382 1.00 90.50 117 ASN A CA 1
ATOM 957 C C . ASN A 1 117 ? 1.475 14.291 2.113 1.00 90.50 117 ASN A C 1
ATOM 959 O O . ASN A 1 117 ? 1.042 15.435 2.258 1.00 90.50 117 ASN A O 1
ATOM 963 N N . ASN A 1 118 ? 2.731 14.060 1.740 1.00 91.25 118 ASN A N 1
ATOM 964 C CA . ASN A 1 118 ? 3.702 15.110 1.464 1.00 91.25 118 ASN A CA 1
ATOM 965 C C . ASN A 1 118 ? 4.586 14.759 0.243 1.00 91.25 118 ASN A C 1
ATOM 967 O O . ASN A 1 118 ? 4.406 13.740 -0.425 1.00 91.25 118 ASN A O 1
ATOM 971 N N . ARG A 1 119 ? 5.533 15.645 -0.097 1.00 94.88 119 ARG A N 1
ATOM 972 C CA . ARG A 1 119 ? 6.418 15.467 -1.265 1.00 94.88 119 ARG A CA 1
ATOM 973 C C . ARG A 1 119 ? 7.488 14.391 -1.074 1.00 94.88 119 ARG A C 1
ATOM 975 O O . ARG A 1 119 ? 7.947 13.827 -2.066 1.00 94.88 119 ARG A O 1
ATOM 982 N N . GLU A 1 120 ? 7.896 14.138 0.160 1.00 93.25 120 GLU A N 1
ATOM 983 C CA . GLU A 1 120 ? 8.814 13.054 0.501 1.00 93.25 120 GLU A CA 1
ATOM 984 C C . GLU A 1 120 ? 8.124 11.706 0.272 1.00 93.25 120 GLU A C 1
ATOM 986 O O . GLU A 1 120 ? 8.649 10.896 -0.490 1.00 93.25 120 GLU A O 1
ATOM 991 N N . ASP A 1 121 ? 6.888 11.537 0.759 1.00 92.50 121 ASP A N 1
ATOM 992 C CA . ASP A 1 121 ? 6.064 10.347 0.495 1.00 92.50 121 ASP A CA 1
ATOM 993 C C . ASP A 1 121 ? 5.908 10.109 -1.018 1.00 92.50 121 ASP A C 1
ATOM 995 O O . ASP A 1 121 ? 6.090 8.998 -1.515 1.00 92.50 121 ASP A O 1
ATOM 999 N N . LEU A 1 122 ? 5.634 11.173 -1.788 1.00 94.94 122 LEU A N 1
ATOM 1000 C CA . LEU A 1 122 ? 5.510 11.087 -3.246 1.00 94.94 122 LEU A CA 1
ATOM 1001 C C . LEU A 1 122 ? 6.816 10.623 -3.905 1.00 94.94 122 LEU A C 1
ATOM 1003 O O . LEU A 1 122 ? 6.794 9.820 -4.836 1.00 94.94 122 LEU A O 1
ATOM 1007 N N . THR A 1 123 ? 7.955 11.125 -3.433 1.00 94.38 123 THR A N 1
ATOM 1008 C CA . THR A 1 123 ? 9.275 10.760 -3.966 1.00 94.38 123 THR A CA 1
ATOM 1009 C C . THR A 1 123 ? 9.595 9.291 -3.681 1.00 94.38 123 THR A C 1
ATOM 1011 O O . THR A 1 123 ? 10.086 8.578 -4.565 1.00 94.38 123 THR A O 1
ATOM 1014 N N . SER A 1 124 ? 9.256 8.816 -2.481 1.00 92.62 124 SER A N 1
ATOM 1015 C CA . SER A 1 124 ? 9.368 7.408 -2.093 1.00 92.62 124 SER A CA 1
ATOM 1016 C C . SER A 1 124 ? 8.487 6.519 -2.969 1.00 92.62 124 SER A C 1
ATOM 1018 O O . SER A 1 124 ? 8.986 5.549 -3.548 1.00 92.62 124 SER A O 1
ATOM 1020 N N . ALA A 1 125 ? 7.222 6.903 -3.174 1.00 93.69 125 ALA A N 1
ATOM 1021 C CA . ALA A 1 125 ? 6.285 6.180 -4.030 1.00 93.69 125 ALA A CA 1
ATOM 1022 C C . ALA A 1 125 ? 6.777 6.097 -5.485 1.00 93.69 125 ALA A C 1
ATOM 1024 O O . ALA A 1 125 ? 6.808 5.011 -6.064 1.00 93.69 125 ALA A O 1
ATOM 1025 N N . ILE A 1 126 ? 7.234 7.211 -6.071 1.00 94.19 126 ILE A N 1
ATOM 1026 C CA . ILE A 1 126 ? 7.804 7.236 -7.431 1.00 94.19 126 ILE A CA 1
ATOM 1027 C C . ILE A 1 126 ? 8.979 6.262 -7.540 1.00 94.19 126 ILE A C 1
ATOM 1029 O O . ILE A 1 126 ? 9.045 5.470 -8.480 1.00 94.19 126 ILE A O 1
ATOM 1033 N N . SER A 1 127 ? 9.891 6.290 -6.568 1.00 94.00 127 SER A N 1
ATOM 1034 C CA . SER A 1 127 ? 11.069 5.421 -6.563 1.00 94.00 127 SER A CA 1
ATOM 1035 C C . SER A 1 127 ? 10.687 3.943 -6.456 1.00 94.00 127 SER A C 1
ATOM 1037 O O . SER A 1 127 ? 11.243 3.108 -7.171 1.00 94.00 127 SER A O 1
ATOM 1039 N N . TYR A 1 128 ? 9.725 3.613 -5.593 1.00 94.44 128 TYR A N 1
ATOM 1040 C CA . TYR A 1 128 ? 9.204 2.257 -5.444 1.00 94.44 128 TYR A CA 1
ATOM 1041 C C . TYR A 1 128 ? 8.541 1.760 -6.738 1.00 94.44 128 TYR A C 1
ATOM 1043 O O . TYR A 1 128 ? 8.924 0.706 -7.253 1.00 94.44 128 TYR A O 1
ATOM 1051 N N . PHE A 1 129 ? 7.614 2.529 -7.320 1.00 94.50 129 PHE A N 1
ATOM 1052 C CA . PHE A 1 129 ? 6.919 2.122 -8.544 1.00 94.50 129 PHE A CA 1
ATOM 1053 C C . PHE A 1 129 ? 7.855 2.047 -9.750 1.00 94.50 129 PHE A C 1
ATOM 1055 O O . PHE A 1 129 ? 7.716 1.131 -10.558 1.00 94.50 129 PHE A O 1
ATOM 1062 N N . ASN A 1 130 ? 8.858 2.924 -9.842 1.00 96.44 130 ASN A N 1
ATOM 1063 C CA . ASN A 1 130 ? 9.880 2.828 -10.879 1.00 96.44 130 ASN A CA 1
ATOM 1064 C C . ASN A 1 130 ? 10.650 1.501 -10.794 1.00 96.44 130 ASN A C 1
ATOM 1066 O O . ASN A 1 130 ? 10.728 0.769 -11.781 1.00 96.44 130 ASN A O 1
ATOM 1070 N N . ARG A 1 131 ? 11.136 1.130 -9.599 1.00 95.94 131 ARG A N 1
ATOM 1071 C CA . ARG A 1 131 ? 11.801 -0.167 -9.382 1.00 95.94 131 ARG A CA 1
ATOM 1072 C C . ARG A 1 131 ? 10.877 -1.340 -9.699 1.00 95.94 131 ARG A C 1
ATOM 1074 O O . ARG A 1 131 ? 11.312 -2.308 -10.317 1.00 95.94 131 ARG A O 1
ATOM 1081 N N . LYS A 1 132 ? 9.599 -1.256 -9.315 1.00 95.56 132 LYS A N 1
ATOM 1082 C CA . LYS A 1 132 ? 8.589 -2.285 -9.605 1.00 95.56 132 LYS A CA 1
ATOM 1083 C C . LYS A 1 132 ? 8.373 -2.465 -11.111 1.00 95.56 132 LYS A C 1
ATOM 1085 O O . LYS A 1 132 ? 8.360 -3.597 -11.591 1.00 95.56 132 LYS A O 1
ATOM 1090 N N . ASN A 1 133 ? 8.274 -1.369 -11.862 1.00 96.62 133 ASN A N 1
ATOM 1091 C CA . ASN A 1 133 ? 8.120 -1.391 -13.318 1.00 96.62 133 ASN A CA 1
ATOM 1092 C C . ASN A 1 133 ? 9.367 -1.947 -14.015 1.00 96.62 133 ASN A C 1
ATOM 1094 O O . ASN A 1 133 ? 9.256 -2.807 -14.887 1.00 96.62 133 ASN A O 1
ATOM 1098 N N . GLN A 1 134 ? 10.554 -1.507 -13.598 1.00 97.62 134 GLN A N 1
ATOM 1099 C CA . GLN A 1 134 ? 11.821 -2.021 -14.119 1.00 97.62 134 GLN A CA 1
ATOM 1100 C C . GLN A 1 134 ? 11.987 -3.510 -13.837 1.00 97.62 134 GLN A C 1
ATOM 1102 O O . GLN A 1 134 ? 12.390 -4.248 -14.729 1.00 97.62 134 GLN A O 1
ATOM 1107 N N . LYS A 1 135 ? 11.628 -3.972 -12.633 1.00 97.31 135 LYS A N 1
ATOM 1108 C CA . LYS A 1 135 ? 11.653 -5.394 -12.281 1.00 97.31 135 LYS A CA 1
ATOM 1109 C C . LYS A 1 135 ? 10.721 -6.204 -13.181 1.00 97.31 135 LYS A C 1
ATOM 1111 O O . LYS A 1 135 ? 11.168 -7.187 -13.758 1.00 97.31 135 LYS A O 1
ATOM 1116 N N . ARG A 1 136 ? 9.474 -5.752 -13.372 1.00 97.19 136 ARG A N 1
ATOM 1117 C CA . ARG A 1 136 ? 8.500 -6.382 -14.284 1.00 97.19 136 ARG A CA 1
ATOM 1118 C C . ARG A 1 136 ? 9.055 -6.528 -15.704 1.00 97.19 136 ARG A C 1
ATOM 1120 O O . ARG A 1 136 ? 8.892 -7.570 -16.327 1.00 97.19 136 ARG A O 1
ATOM 1127 N N . LEU A 1 137 ? 9.688 -5.481 -16.231 1.00 97.94 137 LEU A N 1
ATOM 1128 C CA . LEU A 1 137 ? 10.284 -5.502 -17.571 1.00 97.94 137 LEU A CA 1
ATOM 1129 C C . LEU A 1 137 ? 11.561 -6.354 -17.623 1.00 97.94 137 LEU A C 1
ATOM 1131 O O . LEU A 1 137 ? 11.788 -7.057 -18.603 1.00 97.94 137 LEU A O 1
ATOM 1135 N N . GLY A 1 138 ? 12.363 -6.345 -16.559 1.00 97.44 138 GLY A N 1
ATOM 1136 C CA . GLY A 1 138 ? 13.555 -7.181 -16.420 1.00 97.44 138 GLY A CA 1
ATOM 1137 C C . GLY A 1 138 ? 13.232 -8.673 -16.384 1.00 97.44 138 GLY A C 1
ATOM 1138 O O . GLY A 1 138 ? 13.886 -9.455 -17.068 1.00 97.44 138 GLY A O 1
ATOM 1139 N N . GLU A 1 139 ? 12.166 -9.066 -15.682 1.00 97.50 139 GLU A N 1
ATOM 1140 C CA . GLU A 1 139 ? 11.607 -10.428 -15.722 1.00 97.50 139 GLU A CA 1
ATOM 1141 C C . GLU A 1 139 ? 11.142 -10.821 -17.139 1.00 97.50 139 GLU A C 1
ATOM 1143 O O . GLU A 1 139 ? 11.163 -11.997 -17.493 1.00 97.50 139 GLU A O 1
ATOM 1148 N N . GLY A 1 140 ? 10.787 -9.835 -17.971 1.00 96.69 140 GLY A N 1
ATOM 1149 C CA . GLY A 1 140 ? 10.482 -9.990 -19.396 1.00 96.69 140 GLY A CA 1
ATOM 1150 C C . GLY A 1 140 ? 11.698 -9.992 -20.336 1.00 96.69 140 GLY A C 1
ATOM 1151 O O . GLY A 1 140 ? 11.514 -10.031 -21.551 1.00 96.69 140 GLY A O 1
ATOM 1152 N N . GLY A 1 141 ? 12.929 -9.950 -19.813 1.00 97.94 141 GLY A N 1
ATOM 1153 C CA . GLY A 1 141 ? 14.166 -10.020 -20.602 1.00 97.94 141 GLY A CA 1
ATOM 1154 C C . GLY A 1 141 ? 14.764 -8.669 -21.011 1.00 97.94 141 GLY A C 1
ATOM 1155 O O . GLY A 1 141 ? 15.571 -8.620 -21.937 1.00 97.94 141 GLY A O 1
ATOM 1156 N N . VAL A 1 142 ? 14.381 -7.570 -20.358 1.00 98.56 142 VAL A N 1
ATOM 1157 C CA . VAL A 1 142 ? 14.946 -6.231 -20.607 1.00 98.56 142 VAL A CA 1
ATOM 1158 C C . VAL A 1 142 ? 16.141 -5.971 -19.693 1.00 98.56 142 VAL A C 1
ATOM 1160 O O . VAL A 1 142 ? 16.066 -6.153 -18.480 1.00 98.56 142 VAL A O 1
ATOM 1163 N N . THR A 1 143 ? 17.240 -5.469 -20.251 1.00 98.50 143 THR A N 1
ATOM 1164 C CA . THR A 1 143 ? 18.417 -5.069 -19.469 1.00 98.50 143 THR A CA 1
ATOM 1165 C C . THR A 1 143 ? 18.409 -3.567 -19.220 1.00 98.50 143 THR A C 1
ATOM 1167 O O . THR A 1 143 ? 18.53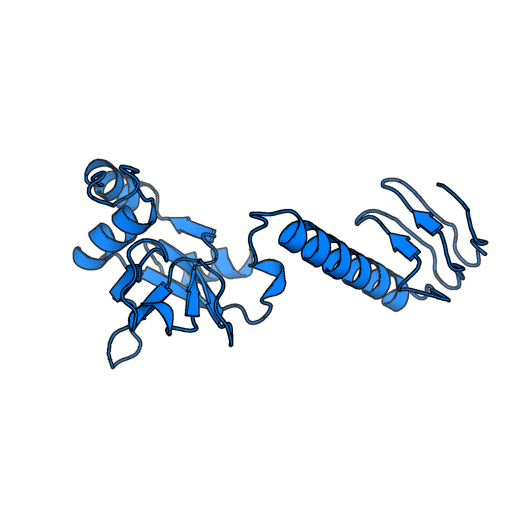6 -2.785 -20.158 1.00 98.50 143 THR A O 1
ATOM 1170 N N . PHE A 1 144 ? 18.339 -3.150 -17.957 1.00 98.06 144 PHE A N 1
ATOM 1171 C CA . PHE A 1 144 ? 18.599 -1.766 -17.554 1.00 98.06 144 PHE A CA 1
ATOM 1172 C C . PHE A 1 144 ? 20.049 -1.639 -17.086 1.00 98.06 144 PHE A C 1
ATOM 1174 O O . PHE A 1 144 ? 20.425 -2.221 -16.073 1.00 98.06 144 PHE A O 1
ATOM 1181 N N . VAL A 1 145 ? 20.867 -0.872 -17.811 1.00 98.06 145 VAL A N 1
ATOM 1182 C CA . VAL A 1 145 ? 22.298 -0.691 -17.496 1.00 98.06 145 VAL A CA 1
ATOM 1183 C C . VAL A 1 145 ? 22.496 0.102 -16.199 1.00 98.06 145 VAL A C 1
ATOM 1185 O O . VAL A 1 145 ? 23.438 -0.155 -15.457 1.00 98.06 145 VAL A O 1
ATOM 1188 N N . SER A 1 146 ? 21.609 1.060 -15.923 1.00 97.06 146 SER A N 1
ATOM 1189 C CA . SER A 1 146 ? 21.585 1.847 -14.683 1.00 97.06 146 SER A CA 1
ATOM 1190 C C . SER A 1 146 ? 20.126 2.094 -14.285 1.00 97.06 146 SER A C 1
ATOM 1192 O O . SER A 1 146 ? 19.515 3.078 -14.729 1.00 97.06 146 SER A O 1
ATOM 1194 N N . PRO A 1 147 ? 19.527 1.162 -13.521 1.00 95.94 147 PRO A N 1
ATOM 1195 C CA . PRO A 1 147 ? 18.144 1.265 -13.060 1.00 95.94 147 PRO A CA 1
ATOM 1196 C C . PRO A 1 147 ? 17.868 2.557 -12.277 1.00 95.94 147 PRO A C 1
ATOM 1198 O O . PRO A 1 147 ? 16.839 3.197 -12.468 1.00 95.94 147 PRO A O 1
ATOM 1201 N N . GLU A 1 148 ? 18.813 2.996 -11.449 1.00 95.56 148 GLU A N 1
ATOM 1202 C CA . GLU A 1 148 ? 18.716 4.197 -10.617 1.00 95.56 148 GLU A CA 1
ATOM 1203 C C . GLU A 1 148 ? 18.683 5.508 -11.415 1.00 95.56 148 GLU A C 1
ATOM 1205 O O . GLU A 1 148 ? 18.159 6.505 -10.925 1.00 95.56 148 GLU A O 1
ATOM 1210 N N . ASN A 1 149 ? 19.187 5.504 -12.654 1.00 96.00 149 ASN A N 1
ATOM 1211 C CA . ASN A 1 149 ? 19.167 6.658 -13.557 1.00 96.00 149 ASN A CA 1
ATOM 1212 C C . ASN A 1 149 ? 18.172 6.493 -14.715 1.00 96.00 149 ASN A C 1
ATOM 1214 O O . ASN A 1 149 ? 18.255 7.220 -15.705 1.00 96.00 149 ASN A O 1
ATOM 1218 N N . THR A 1 150 ? 17.251 5.534 -14.630 1.00 96.25 150 THR A N 1
ATOM 1219 C CA . THR A 1 150 ? 16.242 5.285 -15.665 1.00 96.25 150 THR A CA 1
ATOM 1220 C C . THR A 1 150 ? 14.857 5.336 -15.044 1.00 96.25 150 THR A C 1
ATOM 1222 O O . THR A 1 150 ? 14.631 4.748 -13.993 1.00 96.25 150 THR A O 1
ATOM 1225 N N . PHE A 1 151 ? 13.913 6.008 -15.694 1.00 96.50 151 PHE A N 1
ATOM 1226 C CA . PHE A 1 151 ? 12.530 6.098 -15.235 1.00 96.50 151 PHE A CA 1
ATOM 1227 C C . PHE A 1 151 ? 11.585 5.467 -16.249 1.00 96.50 151 PHE A C 1
ATOM 1229 O O . PHE A 1 151 ? 11.702 5.717 -17.449 1.00 96.50 151 PHE A O 1
ATOM 1236 N N . VAL A 1 152 ? 10.663 4.640 -15.760 1.00 96.50 152 VAL A N 1
ATOM 1237 C CA . VAL A 1 152 ? 9.723 3.889 -16.592 1.00 96.50 152 VAL A CA 1
ATOM 1238 C C . VAL A 1 152 ? 8.316 3.963 -16.002 1.00 96.50 152 VAL A C 1
ATOM 1240 O O . VAL A 1 152 ? 8.073 3.511 -14.879 1.00 96.50 152 VAL A O 1
ATOM 1243 N N . GLU A 1 153 ? 7.382 4.533 -16.763 1.00 95.75 153 GLU A N 1
ATOM 1244 C CA . GLU A 1 153 ? 5.961 4.572 -16.404 1.00 95.75 153 GLU A CA 1
ATOM 1245 C C . GLU A 1 153 ? 5.299 3.178 -16.528 1.00 95.75 153 GLU A C 1
ATOM 1247 O O . GLU A 1 153 ? 5.827 2.255 -17.150 1.00 95.75 153 GLU A O 1
ATOM 1252 N N . PHE A 1 154 ? 4.154 2.989 -15.866 1.00 94.56 154 PHE A N 1
ATOM 1253 C CA . PHE A 1 154 ? 3.596 1.656 -15.587 1.00 94.56 154 PHE A CA 1
ATOM 1254 C C . PHE A 1 154 ? 3.160 0.867 -16.830 1.00 94.56 154 PHE A C 1
ATOM 1256 O O . PHE A 1 154 ? 3.226 -0.364 -16.811 1.00 94.56 154 PHE A O 1
ATOM 1263 N N . ASP A 1 155 ? 2.732 1.551 -17.889 1.00 95.12 155 ASP A N 1
ATOM 1264 C CA . ASP A 1 155 ? 2.214 0.983 -19.138 1.00 95.12 155 ASP A CA 1
ATOM 1265 C C . ASP A 1 155 ? 3.231 1.007 -20.286 1.00 95.12 155 ASP A C 1
ATOM 1267 O O . ASP A 1 155 ? 2.873 0.751 -21.431 1.00 95.12 155 ASP A O 1
ATOM 1271 N N . VAL A 1 156 ? 4.506 1.277 -19.992 1.00 97.06 156 VAL A N 1
ATOM 1272 C CA . VAL A 1 156 ? 5.584 1.101 -20.969 1.00 97.06 156 VAL A CA 1
ATOM 1273 C C . VAL A 1 156 ? 5.748 -0.383 -21.298 1.00 97.06 156 VAL A C 1
ATOM 1275 O O . VAL A 1 156 ? 5.831 -1.242 -20.404 1.00 97.06 156 VAL A O 1
ATOM 1278 N N . GLU A 1 157 ? 5.860 -0.659 -22.594 1.00 97.50 157 GLU A N 1
ATOM 1279 C CA . GLU A 1 157 ? 6.119 -1.979 -23.156 1.00 97.50 157 GLU A CA 1
ATOM 1280 C C . GLU A 1 157 ? 7.500 -2.000 -23.816 1.00 97.50 157 GLU A C 1
ATOM 1282 O O . GLU A 1 157 ? 7.833 -1.158 -24.651 1.00 97.50 157 GLU A O 1
ATOM 1287 N N . ILE A 1 158 ? 8.325 -2.977 -23.444 1.00 97.69 158 ILE A N 1
ATOM 1288 C CA . ILE A 1 158 ? 9.663 -3.165 -24.006 1.00 97.69 158 ILE A CA 1
ATOM 1289 C C . ILE A 1 158 ? 9.815 -4.647 -24.327 1.00 97.69 158 ILE A C 1
ATOM 1291 O O . ILE A 1 158 ? 9.639 -5.492 -23.450 1.00 97.69 158 ILE A O 1
ATOM 1295 N N . GLY A 1 159 ? 10.110 -4.958 -25.587 1.00 97.62 159 GLY A N 1
ATOM 1296 C CA . GLY A 1 159 ? 10.363 -6.323 -26.028 1.00 97.62 159 GLY A CA 1
ATOM 1297 C C . GLY A 1 159 ? 11.648 -6.894 -25.423 1.00 97.62 159 GLY A C 1
ATOM 1298 O O . GLY A 1 159 ? 12.574 -6.151 -25.086 1.00 97.62 159 GLY A O 1
ATOM 1299 N N . ASN A 1 160 ? 11.703 -8.221 -25.312 1.00 97.50 160 ASN A N 1
ATOM 1300 C CA . ASN A 1 160 ? 12.855 -8.953 -24.783 1.00 97.50 160 ASN A CA 1
ATOM 1301 C C . ASN A 1 160 ? 14.165 -8.638 -25.529 1.00 97.50 160 ASN A C 1
ATOM 1303 O O . ASN A 1 160 ? 14.163 -8.090 -26.632 1.00 97.50 160 ASN A O 1
ATOM 1307 N N . ASP A 1 161 ? 15.292 -8.959 -24.894 1.00 98.19 161 ASP A N 1
ATOM 1308 C CA . ASP A 1 161 ? 16.647 -8.732 -25.413 1.00 98.19 161 ASP A CA 1
ATOM 1309 C C . ASP A 1 161 ? 16.961 -7.254 -25.725 1.00 98.19 161 ASP A C 1
ATOM 1311 O O . ASP A 1 161 ? 17.931 -6.938 -26.412 1.00 98.19 161 ASP A O 1
ATOM 1315 N N . THR A 1 162 ? 16.152 -6.327 -25.202 1.00 98.50 162 THR A N 1
ATOM 1316 C CA . THR A 1 162 ? 16.393 -4.885 -25.305 1.00 98.50 162 THR A CA 1
ATOM 1317 C C . THR A 1 162 ? 17.339 -4.417 -24.205 1.00 98.50 162 THR A C 1
ATOM 1319 O O . THR A 1 162 ? 17.174 -4.774 -23.035 1.00 98.50 162 THR A O 1
ATOM 1322 N N . VAL A 1 163 ? 18.287 -3.546 -24.556 1.00 98.50 163 VAL A N 1
ATOM 1323 C CA . VAL A 1 163 ? 19.188 -2.883 -23.601 1.00 98.50 163 VAL A CA 1
ATOM 1324 C C . VAL A 1 163 ? 18.829 -1.405 -23.481 1.00 98.50 163 VAL A C 1
ATOM 1326 O O . VAL A 1 163 ? 18.842 -0.664 -24.465 1.00 98.50 163 VAL A O 1
ATOM 1329 N N . VAL A 1 164 ? 18.540 -0.964 -22.259 1.00 98.25 164 VAL A N 1
ATOM 1330 C CA . VAL A 1 164 ? 18.238 0.426 -21.910 1.00 98.25 164 VAL A CA 1
ATOM 1331 C C . VAL A 1 164 ? 19.407 1.018 -21.132 1.00 98.25 164 VAL A C 1
ATOM 1333 O O . VAL A 1 164 ? 19.726 0.594 -20.020 1.00 98.25 164 VAL A O 1
ATOM 1336 N N . TYR A 1 165 ? 20.052 2.013 -21.730 1.00 98.06 165 TYR A N 1
ATOM 1337 C CA . TYR A 1 165 ? 21.147 2.759 -21.119 1.00 98.06 165 TYR A CA 1
ATOM 1338 C C . TYR A 1 165 ? 20.640 3.822 -20.116 1.00 98.06 165 TYR A C 1
ATOM 1340 O O . TYR A 1 165 ? 19.445 4.124 -20.102 1.00 98.06 165 TYR A O 1
ATOM 1348 N N . PRO A 1 166 ? 21.522 4.395 -19.269 1.00 96.94 166 PRO A N 1
ATOM 1349 C CA . PRO A 1 166 ? 21.144 5.379 -18.248 1.00 96.94 166 PRO A CA 1
ATOM 1350 C C . PRO A 1 166 ? 20.521 6.658 -18.832 1.00 96.94 166 PRO A C 1
ATOM 1352 O O . PRO A 1 166 ? 20.725 6.972 -20.000 1.00 96.94 166 PRO A O 1
ATOM 1355 N N . PHE A 1 167 ? 19.861 7.459 -17.992 1.00 96.00 167 PHE A N 1
ATOM 1356 C CA . PHE A 1 167 ? 19.304 8.784 -18.314 1.00 96.00 167 PHE A CA 1
ATOM 1357 C C . PHE A 1 167 ? 18.160 8.765 -19.329 1.00 96.00 167 PHE A C 1
ATOM 1359 O O . PHE A 1 167 ? 18.034 9.666 -20.159 1.00 96.00 167 PHE A O 1
ATOM 1366 N N . ASN A 1 168 ? 17.318 7.737 -19.252 1.00 96.00 168 ASN A N 1
ATOM 1367 C CA . ASN A 1 168 ? 16.098 7.632 -20.043 1.00 96.00 168 ASN A CA 1
ATOM 1368 C C . ASN A 1 168 ? 14.860 7.843 -19.173 1.00 96.00 168 ASN A C 1
ATOM 1370 O O . ASN A 1 168 ? 14.803 7.380 -18.032 1.00 96.00 168 ASN A O 1
ATOM 1374 N N . TYR A 1 169 ? 13.864 8.520 -19.739 1.00 95.56 169 TYR A N 1
ATOM 1375 C CA . TYR A 1 169 ? 12.533 8.662 -19.156 1.00 95.56 169 TYR A CA 1
ATOM 1376 C C . TYR A 1 169 ? 11.523 8.139 -20.178 1.00 95.56 169 TYR A C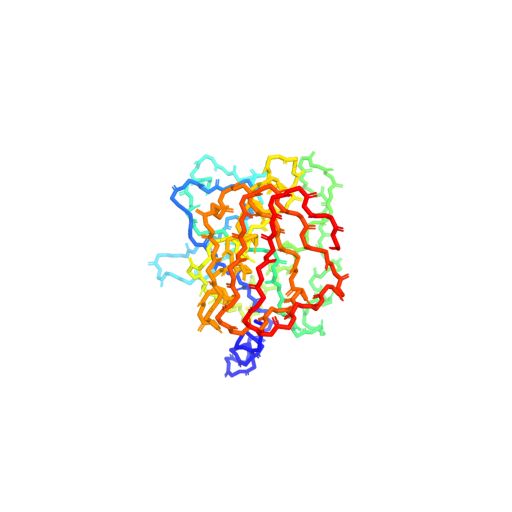 1
ATOM 1378 O O . TYR A 1 169 ? 11.234 8.818 -21.162 1.00 95.56 169 TYR A O 1
ATOM 1386 N N . LEU A 1 170 ? 11.046 6.912 -19.968 1.00 95.94 170 LEU A N 1
ATOM 1387 C CA . LEU A 1 170 ? 10.113 6.225 -20.857 1.00 95.94 170 LEU A CA 1
ATOM 1388 C C . LEU A 1 170 ? 8.691 6.421 -20.338 1.00 95.94 170 LEU A C 1
ATOM 1390 O O . LEU A 1 170 ? 8.368 6.007 -19.219 1.00 95.94 170 LEU A O 1
ATOM 1394 N N . ARG A 1 171 ? 7.860 7.080 -21.146 1.00 94.50 171 ARG A N 1
ATOM 1395 C CA . ARG A 1 171 ? 6.525 7.532 -20.742 1.00 94.50 171 ARG A CA 1
ATOM 1396 C C . ARG A 1 171 ? 5.420 6.609 -21.200 1.00 94.50 171 ARG A C 1
ATOM 1398 O O . ARG A 1 171 ? 5.599 5.762 -22.071 1.00 94.50 171 ARG A O 1
ATOM 1405 N N . ARG A 1 172 ? 4.242 6.842 -20.638 1.00 92.38 172 ARG A N 1
ATOM 1406 C CA . ARG A 1 172 ? 2.995 6.218 -21.038 1.00 92.38 172 ARG A CA 1
ATOM 1407 C C . ARG A 1 172 ? 2.817 6.156 -22.549 1.00 92.38 172 ARG A C 1
ATOM 1409 O O . ARG A 1 172 ? 2.884 7.170 -23.239 1.00 92.38 172 ARG A O 1
ATOM 1416 N N . GLY A 1 173 ? 2.530 4.949 -23.032 1.00 92.12 173 GLY A N 1
ATOM 1417 C CA . GLY A 1 173 ? 2.337 4.647 -24.450 1.00 92.12 173 GLY A CA 1
ATOM 1418 C C . GLY A 1 173 ? 3.622 4.366 -25.232 1.00 92.12 173 GLY A C 1
ATOM 1419 O O . GLY A 1 173 ? 3.537 4.036 -26.414 1.00 92.12 173 GLY A O 1
ATOM 1420 N N . THR A 1 174 ? 4.801 4.458 -24.610 1.00 96.12 174 THR A N 1
ATOM 1421 C CA . THR A 1 174 ? 6.055 4.055 -25.251 1.00 96.12 174 THR A CA 1
ATOM 1422 C C . THR A 1 174 ? 6.104 2.542 -25.436 1.00 96.12 174 THR A C 1
ATOM 1424 O O . THR A 1 174 ? 5.978 1.772 -24.483 1.00 96.12 174 THR A O 1
ATOM 1427 N N . VAL A 1 175 ? 6.343 2.137 -26.685 1.00 96.88 175 VAL A N 1
ATOM 1428 C CA . VAL A 1 175 ? 6.555 0.747 -27.093 1.00 96.88 175 VAL A CA 1
ATOM 1429 C C . VAL A 1 175 ? 7.930 0.636 -27.741 1.00 96.88 175 VAL A C 1
ATOM 1431 O O . VAL A 1 175 ? 8.231 1.332 -28.716 1.00 96.88 175 VAL A O 1
ATOM 1434 N N . VAL A 1 176 ? 8.772 -0.242 -27.205 1.00 96.94 176 VAL A N 1
ATOM 1435 C CA . VAL A 1 176 ? 10.111 -0.524 -27.728 1.00 96.94 176 VAL A CA 1
ATOM 1436 C C . VAL A 1 176 ? 10.137 -1.953 -28.283 1.00 96.94 176 VAL A C 1
ATOM 1438 O O . VAL A 1 176 ? 9.888 -2.893 -27.527 1.00 96.94 176 VAL A O 1
ATOM 1441 N N . PRO A 1 177 ? 10.428 -2.150 -29.583 1.00 97.31 177 PRO A N 1
ATOM 1442 C CA . PRO A 1 177 ? 10.528 -3.484 -30.175 1.00 97.31 177 PRO A CA 1
ATOM 1443 C C . PRO A 1 177 ? 11.611 -4.352 -29.509 1.00 97.31 177 PRO A C 1
ATOM 1445 O O . PRO A 1 177 ? 12.586 -3.802 -28.997 1.00 97.31 177 PRO A O 1
ATOM 1448 N N . PRO A 1 178 ? 11.495 -5.691 -29.555 1.00 98.06 178 PRO A N 1
ATOM 1449 C CA . PRO A 1 178 ? 12.517 -6.593 -29.023 1.00 98.06 178 PRO A CA 1
ATOM 1450 C C . PRO A 1 178 ? 13.867 -6.437 -29.736 1.00 98.06 178 PRO A C 1
ATOM 1452 O O . PRO A 1 178 ? 13.919 -6.042 -30.903 1.00 98.06 178 PRO A O 1
ATOM 1455 N N . GLY A 1 179 ? 14.957 -6.749 -29.033 1.00 97.75 179 GLY A N 1
ATOM 1456 C CA . GLY A 1 179 ? 16.329 -6.629 -29.540 1.00 97.75 179 GLY A CA 1
ATOM 1457 C C . GLY A 1 179 ? 16.793 -5.188 -29.783 1.00 97.75 179 GLY A C 1
ATOM 1458 O O . GLY A 1 179 ? 17.763 -4.968 -30.510 1.00 97.75 179 GLY A O 1
ATOM 1459 N N . SER A 1 180 ? 16.089 -4.194 -29.232 1.00 97.75 180 SER A N 1
ATOM 1460 C CA . SER A 1 180 ? 16.435 -2.782 -29.410 1.00 97.75 180 SER A CA 1
ATOM 1461 C C . SER A 1 180 ? 17.583 -2.345 -28.498 1.00 97.75 180 SER A C 1
ATOM 1463 O O . SER A 1 180 ? 17.836 -2.923 -27.442 1.00 97.75 180 SER A O 1
ATOM 1465 N N . THR A 1 181 ? 18.211 -1.224 -28.852 1.00 97.88 181 THR A N 1
ATOM 1466 C CA . THR A 1 181 ? 19.110 -0.492 -27.951 1.00 97.88 181 THR A CA 1
ATOM 1467 C C . THR A 1 181 ? 18.573 0.914 -27.739 1.00 97.88 181 THR A C 1
ATOM 1469 O O . THR A 1 181 ? 18.489 1.704 -28.681 1.00 97.88 181 THR A O 1
ATOM 1472 N N . VAL A 1 182 ? 18.219 1.242 -26.497 1.00 97.19 182 VAL A N 1
ATOM 1473 C CA . VAL A 1 182 ? 17.800 2.589 -26.095 1.00 97.19 182 VAL A CA 1
ATOM 1474 C C . VAL A 1 182 ? 19.007 3.298 -25.491 1.00 97.19 182 VAL A C 1
ATOM 1476 O O . VAL A 1 182 ? 19.433 2.980 -24.382 1.00 97.19 182 VAL A O 1
ATOM 1479 N N . PHE A 1 183 ? 19.584 4.239 -26.237 1.00 96.44 183 PHE A N 1
ATOM 1480 C CA . PHE A 1 183 ? 20.768 4.998 -25.823 1.00 96.44 183 PHE A CA 1
ATOM 1481 C C . PHE A 1 183 ? 20.443 6.068 -24.768 1.00 96.44 183 PHE A C 1
ATOM 1483 O O . PHE A 1 183 ? 19.271 6.416 -24.601 1.00 96.44 183 PHE A O 1
ATOM 1490 N N . PRO A 1 184 ? 21.450 6.601 -24.047 1.00 95.50 184 PRO A N 1
ATOM 1491 C CA . PRO A 1 184 ? 21.229 7.650 -23.058 1.00 95.50 184 PRO A CA 1
ATOM 1492 C C . PRO A 1 184 ? 20.530 8.890 -23.614 1.00 95.50 184 PRO A C 1
ATOM 1494 O O . PRO A 1 184 ? 20.694 9.218 -24.789 1.00 95.50 184 PRO A O 1
ATOM 1497 N N . PHE A 1 185 ? 19.818 9.611 -22.743 1.00 91.19 185 PHE A N 1
ATOM 1498 C CA . PHE A 1 185 ? 19.122 10.863 -23.069 1.00 91.19 185 PHE A CA 1
ATOM 1499 C C . PHE A 1 185 ? 18.074 10.727 -24.185 1.00 91.19 185 PHE A C 1
ATOM 1501 O O . PHE A 1 185 ? 17.727 11.710 -24.843 1.00 91.19 185 PHE A O 1
ATOM 1508 N N . THR A 1 186 ? 17.541 9.521 -24.397 1.00 80.06 186 THR A N 1
ATOM 1509 C CA . THR A 1 186 ? 16.396 9.316 -25.281 1.00 80.06 186 THR A CA 1
ATOM 1510 C C . THR A 1 186 ? 15.126 9.692 -24.521 1.00 80.06 186 THR A C 1
ATOM 1512 O O . THR A 1 186 ? 14.828 9.159 -23.453 1.00 80.06 186 THR A O 1
ATOM 1515 N N . TYR A 1 187 ? 14.355 10.623 -25.079 1.00 65.06 187 TYR A N 1
ATOM 1516 C CA . TYR A 1 187 ? 13.038 10.978 -24.559 1.00 65.06 187 TYR A CA 1
ATOM 1517 C C . TYR A 1 187 ? 11.975 10.399 -25.492 1.00 65.06 187 TYR A C 1
ATOM 1519 O O . TYR A 1 187 ? 11.941 10.758 -26.673 1.00 65.06 187 TYR A O 1
ATOM 1527 N N . ARG A 1 188 ? 11.161 9.469 -24.988 1.00 58.78 188 ARG A N 1
ATOM 1528 C CA . ARG A 1 188 ? 10.050 8.857 -25.727 1.00 58.78 188 ARG A CA 1
ATOM 1529 C C . ARG A 1 188 ? 8.815 8.722 -24.851 1.00 58.78 188 ARG A C 1
ATOM 1531 O O . ARG A 1 188 ? 8.907 8.101 -23.764 1.00 58.78 188 ARG A O 1
#

pLDDT: mean 94.36, std 4.62, range [58.78, 98.56]

Sequence (188 aa):
MKEFLEYHRAEENDVSIITTEFDNPPPYGRIVKDRQGRFLRIVEEVVASPEEKRIKEVSSSIFVFRWPRLLSCLERVEDHNPKREFFLVDAINIGAAEGLKVGIFKVEEQEITEGINNREDLTSAISYFNRKNQKRLGEGGVTFVSPENTFVEFDVEIGNDTVVYPFNYLRRGTVVPPGSTVFPFTYR

Secondary structure (DSSP, 8-state):
-HHHHHHHHHTT-SEEEEEEE-SS--SSPEEEE-TTS-EEEEE-TTT--TTGGG--EEEEEEEEE-HHHHHHHHTT----STT----HHHHHHHHHHTT--EEEEEES-GGGT----SHHHHHHHHHHHHHHHHHHHHHTT-EES-GGGEEE-TT-EE-TT-EE-SSEEE-TT-EE-TT-EE-TT-B-

Mean predicted aligned error: 4.52 Å

Solvent-accessible surface area (backbone atoms only — not comparable to full-atom values): 10464 Å² total; per-residue (Å²): 108,70,65,59,56,48,50,33,58,76,69,64,34,39,32,29,34,39,28,34,70,34,98,76,55,69,90,42,29,21,58,42,54,49,99,85,68,45,82,59,40,61,40,47,48,93,77,41,49,85,70,51,65,67,43,33,39,26,46,46,84,47,74,49,68,41,60,81,68,50,54,70,26,51,79,66,48,62,45,90,50,100,81,61,50,73,53,73,54,49,21,52,33,52,31,42,75,72,66,44,46,72,40,80,47,76,47,87,67,54,81,84,47,60,76,74,85,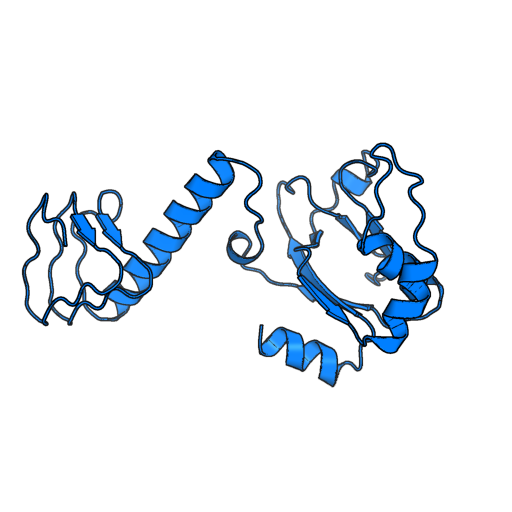51,72,66,46,45,52,52,49,52,55,52,50,28,52,52,39,51,48,58,40,37,78,53,43,32,43,63,76,34,61,93,46,39,43,45,38,87,67,45,44,65,29,37,64,18,40,36,37,38,52,26,50,40,33,76,78,33,72,43,64,55,63,36,77,45,56,62,70,45,79,79

Radius of gyration: 21.71 Å; Cα contacts (8 Å, |Δi|>4): 336; chains: 1; bounding box: 49×35×55 Å

Foldseek 3Di:
DVVQVVVCVVVVAQKEFEKEFDQQDDQAWAFDADPVRHTQFTHGSQRDDPVSNNRRIGTLPDMDHPVVLLVVLQVVFFLPGPVSDRDSRSSVNSSVVVPGGYHYHYDHDVLVSDDDPDPVNVVVNQLVVLVVQVVVVVVQAEAEPDSPQEGADNQEAAHHCEYEYGQEHHDPPHHHYYNYYHDHPDYD